Protein AF-0000000080482283 (afdb_homodimer)

Secondary structure (DSSP, 8-state):
---------EEEEEEES---HHHHHHHHHHHHHHHHHHHTTSSSEEEEEEE-SEEETTSTGGGSHHHHHHHHHHHHHHHHHHHTT-B-TTTS-EEEEEETTTTEEEEEEE--SEEEEEE-TT--EEEEESEEETTEEE-HHHHHHHHHHS--------/---------EEEEEEE----HHHHHHHHHHHHHHHHHHHTTSSSEEEEEEE-SEEETTSTGGGSHHHHHHHHHHHHHHHHHHHTT-B-TTTS-EEEEEETTTTEEEEEEE--SEEEEEE-TT--EEEEESEEETTEEE-HHHHHHHHHHS--------

Nearest PDB structures (foldseek):
  7pkt-assembly1_F  TM=6.034E-01  e=1.288E+00  Chlamydomonas reinhardtii
  7odr-assembly1_b  TM=5.419E-01  e=7.220E-01  Homo sapiens
  5xtb-assembly1_F  TM=5.589E-01  e=1.062E+00  Homo sapiens
  7po4-assembly1_k  TM=5.747E-01  e=1.665E+00  Homo sapiens
  7ywa-assembly1_A  TM=3.226E-01  e=6.349E-01  Escherichia coli

InterPro domains:
  IPR046783 Helix-turn-helix protein, archaea [PF20575] (5-149)

Radius of gyration: 22.13 Å; Cα contacts (8 Å, |Δi|>4): 547; chains: 2; bounding box: 51×70×57 Å

Solvent-accessible surface area (backbone atoms only — not comparable to full-atom values): 17218 Å² total; per-residue (Å²): 126,82,72,69,78,70,48,55,24,38,35,40,38,37,34,30,24,68,56,55,72,74,50,42,52,51,52,38,49,52,47,46,50,50,50,51,34,32,75,72,60,61,26,71,45,74,47,62,45,56,39,29,57,57,43,45,70,79,40,60,56,27,71,35,69,49,31,41,51,51,50,48,49,52,50,51,53,50,51,50,23,64,76,65,66,34,45,44,53,92,43,50,36,72,48,76,45,72,40,78,88,75,70,42,74,47,41,33,36,37,45,45,65,59,36,34,39,33,16,24,85,85,68,45,80,74,46,62,23,44,32,32,44,87,90,44,72,44,46,49,67,58,50,56,55,47,53,74,71,49,77,67,80,75,70,72,80,130,127,82,74,68,78,68,49,55,25,38,35,40,39,38,34,30,23,63,71,46,71,75,51,42,52,53,51,38,50,52,47,46,50,51,50,50,34,30,74,71,61,62,24,70,46,73,46,60,46,56,40,30,55,58,43,46,68,79,38,59,55,27,72,36,70,50,30,41,51,50,51,49,51,52,50,53,52,50,52,50,23,65,74,66,67,34,46,45,54,92,43,49,37,72,49,76,43,74,39,78,85,74,70,42,72,46,41,34,34,37,45,44,65,59,37,34,40,33,16,24,84,83,69,44,80,73,46,62,24,44,32,30,45,87,92,44,71,44,45,50,67,59,51,56,56,46,55,72,69,49,75,68,79,74,71,72,80,130

Foldseek 3Di:
DPPCLVQFAEKEKEAEPDDDPVLVVVVVVLVVLQVVCCVVVLYVYYYYHYDHFKDFCPDPVCPDPVNVVVVVVVVLQCVVCVVVQKDCCVAWPKDWDQDPVVSDIIIMIGHHRMKMWTAGPVRRTDDIPQIDHVPDTDHSVNVSVVSVVDPSPPPPDD/DPPCLVQFAEKEKEAEPDDDPVLVVVVVVLVVLQVVCCVVVLYVYYYYHYDHFKDFCPDPVCPDPVNVVVVVVVVLQCVVCVVVQKDCCVAWPKDWDQDPVVSDIIIMIGHHRMKMWTAGPVRRTDDIPQIDHVPDTDHSVNVSVVSVVDPSPPPPDD

pLDDT: mean 84.08, std 16.71, range [21.84, 97.69]

Organism: Haloferax mediterranei (strain ATCC 33500 / DSM 1411 / JCM 8866 / NBRC 14739 / NCIMB 2177 / R-4) (NCBI:txid523841)

Structure (mmCIF, N/CA/C/O backbone):
data_AF-0000000080482283-model_v1
#
loop_
_entity.id
_entity.type
_entity.pdbx_description
1 polymer 'Uncharacterized protein'
#
loop_
_atom_site.group_PDB
_atom_site.id
_atom_site.type_symbol
_atom_site.label_atom_id
_atom_site.label_alt_id
_atom_site.label_comp_id
_atom_site.label_asym_id
_atom_site.label_entity_id
_atom_site.label_seq_id
_atom_site.pdbx_PDB_ins_code
_atom_site.Cartn_x
_atom_site.Cartn_y
_atom_site.Cartn_z
_atom_site.occupancy
_atom_site.B_iso_or_equiv
_atom_site.auth_seq_id
_atom_site.auth_comp_id
_atom_site.auth_asym_id
_atom_site.auth_atom_id
_atom_site.pdbx_PDB_model_num
ATOM 1 N N . MET A 1 1 ? -17.75 -39.062 -2.848 1 21.88 1 MET A N 1
ATOM 2 C CA . MET A 1 1 ? -16.625 -38.312 -3.416 1 21.88 1 MET A CA 1
ATOM 3 C C . MET A 1 1 ? -16.891 -36.812 -3.422 1 21.88 1 MET A C 1
ATOM 5 O O . MET A 1 1 ? -17.75 -36.344 -4.168 1 21.88 1 MET A O 1
ATOM 9 N N . THR A 1 2 ? -17.203 -36.219 -2.271 1 31.27 2 THR A N 1
ATOM 10 C CA . THR A 1 2 ? -17.578 -34.812 -2.088 1 31.27 2 THR A CA 1
ATOM 11 C C . THR A 1 2 ? -16.766 -33.906 -3.016 1 31.27 2 THR A C 1
ATOM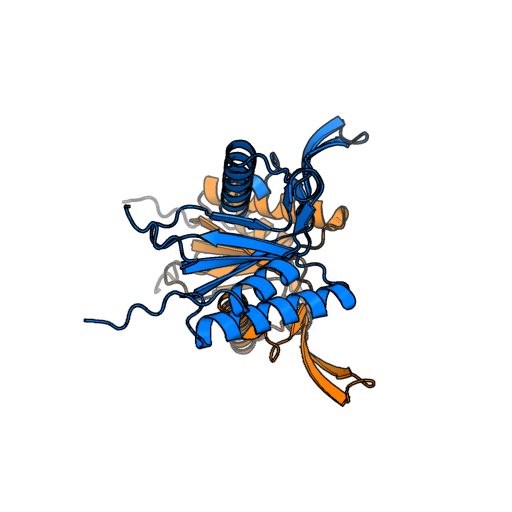 13 O O . THR A 1 2 ? -15.539 -33.875 -2.955 1 31.27 2 THR A O 1
ATOM 16 N N . THR A 1 3 ? -17.094 -33.844 -4.23 1 35.78 3 THR A N 1
ATOM 17 C CA . THR A 1 3 ? -16.422 -33.156 -5.32 1 35.78 3 THR A CA 1
ATOM 18 C C . THR A 1 3 ? -15.922 -31.781 -4.855 1 35.78 3 THR A C 1
ATOM 20 O O . THR A 1 3 ? -16.719 -30.922 -4.449 1 35.78 3 THR A O 1
ATOM 23 N N . ARG A 1 4 ? -15.016 -31.703 -3.891 1 41.12 4 ARG A N 1
ATOM 24 C CA . ARG A 1 4 ? -14.328 -30.484 -3.49 1 41.12 4 ARG A CA 1
ATOM 25 C C . ARG A 1 4 ? -14.188 -29.531 -4.668 1 41.12 4 ARG A C 1
ATOM 27 O O . ARG A 1 4 ? -13.344 -29.734 -5.543 1 41.12 4 ARG A O 1
ATOM 34 N N . THR A 1 5 ? -15.156 -29.234 -5.434 1 47.5 5 THR A N 1
ATOM 35 C CA . THR A 1 5 ? -15.094 -28.297 -6.543 1 47.5 5 THR A CA 1
ATOM 36 C C . THR A 1 5 ? -14.234 -27.078 -6.176 1 47.5 5 THR A C 1
ATOM 38 O O . THR A 1 5 ? -14.727 -26.141 -5.559 1 47.5 5 THR A O 1
ATOM 41 N N . ASP A 1 6 ? -13.172 -27.375 -5.398 1 55.88 6 ASP A N 1
ATOM 42 C CA . ASP A 1 6 ? -12.07 -26.641 -4.781 1 55.88 6 ASP A CA 1
ATOM 43 C C . ASP A 1 6 ? -11.469 -25.625 -5.746 1 55.88 6 ASP A C 1
ATOM 45 O O . ASP A 1 6 ? -10.25 -25.516 -5.867 1 55.88 6 ASP A O 1
ATOM 49 N N . GLU A 1 7 ? -12.297 -25.203 -6.672 1 65.5 7 GLU A N 1
ATOM 50 C CA . GLU A 1 7 ? -11.758 -24.328 -7.711 1 65.5 7 GLU A CA 1
ATOM 51 C C . GLU A 1 7 ? -11.492 -22.938 -7.164 1 65.5 7 GLU A C 1
ATOM 53 O O . GLU A 1 7 ? -12.18 -22.469 -6.254 1 65.5 7 GLU A O 1
ATOM 58 N N . PRO A 1 8 ? -10.43 -22.422 -7.523 1 68.5 8 PRO A N 1
ATOM 59 C CA . PRO A 1 8 ? -10.148 -21.047 -7.113 1 68.5 8 PRO A CA 1
ATOM 60 C C . PRO A 1 8 ? -11.297 -20.094 -7.418 1 68.5 8 PRO A C 1
ATOM 62 O O . PRO A 1 8 ? -11.883 -20.156 -8.5 1 68.5 8 PRO A O 1
ATOM 65 N N . ASN A 1 9 ? -11.789 -19.484 -6.465 1 82.12 9 ASN A N 1
ATOM 66 C CA . ASN A 1 9 ? -12.898 -18.562 -6.602 1 82.12 9 ASN A CA 1
ATOM 67 C C . ASN A 1 9 ? -12.445 -17.109 -6.469 1 82.12 9 ASN A C 1
ATOM 69 O O . ASN A 1 9 ? -12.672 -16.297 -7.367 1 82.12 9 ASN A O 1
ATOM 73 N N . HIS A 1 10 ? -11.703 -16.891 -5.422 1 93.44 10 HIS A N 1
ATOM 74 C CA . HIS A 1 10 ? -11.281 -15.516 -5.164 1 93.44 10 HIS A CA 1
ATOM 75 C C . HIS A 1 10 ? -9.773 -15.438 -4.957 1 93.44 10 HIS A C 1
ATOM 77 O O . HIS A 1 10 ? -9.188 -16.281 -4.277 1 93.44 10 HIS A O 1
ATOM 83 N N . VAL A 1 11 ? -9.219 -14.492 -5.617 1 95.75 11 VAL A N 1
ATOM 84 C CA . VAL A 1 11 ? -7.766 -14.344 -5.559 1 95.75 11 VAL A CA 1
ATOM 85 C C . VAL A 1 11 ? -7.406 -12.961 -5.016 1 95.75 11 VAL A C 1
ATOM 87 O O . VAL A 1 11 ? -8.047 -11.969 -5.355 1 95.75 11 VAL A O 1
ATOM 90 N N . LYS A 1 12 ? -6.477 -12.906 -4.078 1 97.19 12 LYS A N 1
ATOM 91 C CA . LYS A 1 12 ? -5.898 -11.641 -3.629 1 97.19 12 LYS A CA 1
ATOM 92 C C . LYS A 1 12 ? -4.453 -11.5 -4.102 1 97.19 12 LYS A C 1
ATOM 94 O O . LYS A 1 12 ? -3.631 -12.391 -3.875 1 97.19 12 LYS A O 1
ATOM 99 N N . LEU A 1 13 ? -4.219 -10.461 -4.84 1 97.69 13 LEU A N 1
ATOM 100 C CA . LEU A 1 13 ? -2.873 -10.141 -5.301 1 97.69 13 LEU A CA 1
ATOM 101 C C . LEU A 1 13 ? -2.256 -9.031 -4.453 1 97.69 13 LEU A C 1
ATOM 103 O O . LEU A 1 13 ? -2.828 -7.949 -4.332 1 97.69 13 LEU A O 1
ATOM 107 N N . PHE A 1 14 ? -1.129 -9.305 -3.828 1 96.12 14 PHE A N 1
ATOM 108 C CA . PHE A 1 14 ? -0.376 -8.328 -3.049 1 96.12 14 PHE A CA 1
ATOM 109 C C . PHE A 1 14 ? 0.827 -7.82 -3.834 1 96.12 14 PHE A C 1
ATOM 111 O O . PHE A 1 14 ? 1.625 -8.617 -4.34 1 96.12 14 PHE A O 1
ATOM 118 N N . LEU A 1 15 ? 0.898 -6.508 -3.938 1 94.25 15 LEU A N 1
ATOM 119 C CA . LEU A 1 15 ? 1.967 -5.863 -4.691 1 94.25 15 LEU A CA 1
ATOM 120 C C . LEU A 1 15 ? 2.83 -4.996 -3.783 1 94.25 15 LEU A C 1
ATOM 122 O O . LEU A 1 15 ? 2.309 -4.191 -3.008 1 94.25 15 LEU A O 1
ATOM 126 N N . ARG A 1 16 ? 4.125 -5.199 -3.904 1 91.5 16 ARG A N 1
ATOM 127 C CA . ARG A 1 16 ? 5.016 -4.258 -3.232 1 91.5 16 ARG A CA 1
ATOM 128 C C . ARG A 1 16 ? 5.07 -2.928 -3.973 1 91.5 16 ARG A C 1
ATOM 130 O O . ARG A 1 16 ? 5.176 -2.898 -5.203 1 91.5 16 ARG A O 1
ATOM 137 N N . ALA A 1 17 ? 4.977 -1.908 -3.258 1 81.62 17 ALA A N 1
ATOM 138 C CA . ALA A 1 17 ? 4.836 -0.568 -3.822 1 81.62 17 ALA A CA 1
ATOM 139 C C . ALA A 1 17 ? 6.102 -0.149 -4.562 1 81.62 17 ALA A C 1
ATOM 141 O O . ALA A 1 17 ? 6.043 0.639 -5.508 1 81.62 17 ALA A O 1
ATOM 142 N N . ASP A 1 18 ? 7.355 -0.534 -4.141 1 72.25 18 ASP A N 1
ATOM 143 C CA . ASP A 1 18 ? 8.594 -0.021 -4.715 1 72.25 18 ASP A CA 1
ATOM 144 C C . ASP A 1 18 ? 8.883 -0.665 -6.07 1 72.25 18 ASP A C 1
ATOM 146 O O . ASP A 1 18 ? 8.789 -1.886 -6.215 1 72.25 18 ASP A O 1
ATOM 150 N N . ALA A 1 19 ? 8.547 0.039 -7.113 1 61.91 19 ALA A N 1
ATOM 151 C CA . ALA A 1 19 ? 8.75 -0.838 -8.266 1 61.91 19 ALA A CA 1
ATOM 152 C C . ALA A 1 19 ? 9.922 -0.358 -9.117 1 61.91 19 ALA A C 1
ATOM 154 O O . ALA A 1 19 ? 10.047 0.837 -9.391 1 61.91 19 ALA A O 1
ATOM 155 N N . GLU A 1 20 ? 10.984 -1.016 -8.977 1 64.94 20 GLU A N 1
ATOM 156 C CA . GLU A 1 20 ? 11.938 -0.942 -10.078 1 64.94 20 GLU A CA 1
ATOM 157 C C . GLU A 1 20 ? 11.273 -1.314 -11.406 1 64.94 20 GLU A C 1
ATOM 159 O O . GLU A 1 20 ? 10.227 -1.959 -11.422 1 64.94 20 GLU A O 1
ATOM 164 N N . VAL A 1 21 ? 11.656 -0.768 -12.484 1 61.09 21 VAL A N 1
ATOM 165 C CA . VAL A 1 21 ? 11.102 -0.925 -13.82 1 61.09 21 VAL A CA 1
ATOM 166 C C . VAL A 1 21 ? 10.75 -2.393 -14.07 1 61.09 21 VAL A C 1
ATOM 168 O O . VAL A 1 21 ? 9.602 -2.721 -14.383 1 61.09 21 VAL A O 1
ATOM 171 N N . GLY A 1 22 ? 11.641 -3.326 -13.922 1 66 22 GLY A N 1
ATOM 172 C CA . GLY A 1 22 ? 11.391 -4.742 -14.141 1 66 22 GLY A CA 1
ATOM 173 C C . GLY A 1 22 ? 10.312 -5.309 -13.242 1 66 22 GLY A C 1
ATOM 174 O O . GLY A 1 22 ? 9.469 -6.086 -13.688 1 66 22 GLY A O 1
ATOM 175 N N . VAL A 1 23 ? 10.18 -4.789 -12.227 1 74.44 23 VAL A N 1
ATOM 176 C CA . VAL A 1 23 ? 9.211 -5.258 -11.242 1 74.44 23 VAL A CA 1
ATOM 177 C C . VAL A 1 23 ? 7.832 -4.691 -11.562 1 74.44 23 VAL A C 1
ATOM 179 O O . VAL A 1 23 ? 6.824 -5.391 -11.438 1 74.44 23 VAL A O 1
ATOM 182 N N . GLU A 1 24 ? 7.852 -3.551 -12.086 1 80.88 24 GLU A N 1
ATOM 183 C CA . GLU A 1 24 ? 6.594 -2.914 -12.461 1 80.88 24 GLU A CA 1
ATOM 184 C C . GLU A 1 24 ? 5.898 -3.686 -13.578 1 80.88 24 GLU A C 1
ATOM 186 O O . GLU A 1 24 ? 4.68 -3.877 -13.539 1 80.88 24 GLU A O 1
ATOM 191 N N . ARG A 1 25 ? 6.688 -4.055 -14.484 1 82.38 25 ARG A N 1
ATOM 192 C CA . ARG A 1 25 ? 6.129 -4.812 -15.602 1 82.38 25 ARG A CA 1
ATOM 193 C C . ARG A 1 25 ? 5.555 -6.145 -15.125 1 82.38 25 ARG A C 1
ATOM 195 O O . ARG A 1 25 ? 4.504 -6.578 -15.602 1 82.38 25 ARG A O 1
ATOM 202 N N . MET A 1 26 ? 6.297 -6.754 -14.258 1 85.12 26 MET A N 1
ATOM 203 C CA . MET A 1 26 ? 5.836 -8.023 -13.711 1 85.12 26 MET A CA 1
ATOM 204 C C . MET A 1 26 ? 4.508 -7.855 -12.984 1 85.12 26 MET A C 1
ATOM 206 O O . MET A 1 26 ? 3.605 -8.68 -13.133 1 85.12 26 MET A O 1
ATOM 210 N N . LYS A 1 27 ? 4.387 -6.824 -12.281 1 90.06 27 LYS A N 1
ATOM 211 C CA . LYS A 1 27 ? 3.148 -6.527 -11.562 1 90.06 27 LYS A CA 1
ATOM 212 C C . LYS A 1 27 ? 1.99 -6.309 -12.531 1 90.06 27 LYS A C 1
ATOM 214 O O . LYS A 1 27 ? 0.905 -6.863 -12.352 1 90.06 27 LYS A O 1
ATOM 219 N N . GLU A 1 28 ? 2.256 -5.543 -13.547 1 89.06 28 GLU A N 1
ATOM 220 C CA . GLU A 1 28 ? 1.226 -5.258 -14.539 1 89.06 28 GLU A CA 1
ATOM 221 C C . GLU A 1 28 ? 0.8 -6.523 -15.273 1 89.06 28 GLU A C 1
ATOM 223 O O . GLU A 1 28 ? -0.388 -6.73 -15.531 1 89.06 28 GLU A O 1
ATOM 228 N N . ALA A 1 29 ? 1.771 -7.289 -15.531 1 89.81 29 ALA A N 1
ATOM 229 C CA . ALA A 1 29 ? 1.487 -8.547 -16.219 1 89.81 29 ALA A CA 1
ATOM 230 C C . ALA A 1 29 ? 0.617 -9.453 -15.352 1 89.81 29 ALA A C 1
ATOM 232 O O . ALA A 1 29 ? -0.284 -10.125 -15.859 1 89.81 29 ALA A O 1
ATOM 233 N N . ALA A 1 30 ? 0.872 -9.5 -14.117 1 93.44 30 ALA A N 1
ATOM 234 C CA . ALA A 1 30 ? 0.07 -10.312 -13.203 1 93.44 30 ALA A CA 1
ATOM 235 C C . ALA A 1 30 ? -1.378 -9.828 -13.172 1 93.44 30 ALA A C 1
ATOM 237 O O . ALA A 1 30 ? -2.307 -10.641 -13.203 1 93.44 30 ALA A O 1
ATOM 238 N N . VAL A 1 31 ? -1.541 -8.547 -13.172 1 94.94 31 VAL A N 1
ATOM 239 C CA . VAL A 1 31 ? -2.881 -7.973 -13.133 1 94.94 31 VAL A CA 1
ATOM 240 C C . VAL A 1 31 ? -3.609 -8.266 -14.445 1 94.94 31 VAL A C 1
ATOM 242 O O . VAL A 1 31 ? -4.789 -8.617 -14.438 1 94.94 31 VAL A O 1
ATOM 245 N N . GLU A 1 32 ? -2.893 -8.109 -15.516 1 93.88 32 GLU A N 1
ATOM 246 C CA . GLU A 1 32 ? -3.488 -8.414 -16.812 1 93.88 32 GLU A CA 1
ATOM 247 C C . GLU A 1 32 ? -3.943 -9.875 -16.875 1 93.88 32 GLU A C 1
ATOM 249 O O . GLU A 1 32 ? -5.047 -10.164 -17.344 1 93.88 32 GLU A O 1
ATOM 254 N N . LYS A 1 33 ? -3.137 -10.703 -16.422 1 93.69 33 LYS A N 1
ATOM 255 C CA . LYS A 1 33 ? -3.459 -12.133 -16.438 1 93.69 33 LYS A CA 1
ATOM 256 C C . LYS A 1 33 ? -4.664 -12.43 -15.555 1 93.69 33 LYS A C 1
ATOM 258 O O . LYS A 1 33 ? -5.535 -13.219 -15.922 1 93.69 33 LYS A O 1
ATOM 263 N N . LEU A 1 34 ? -4.715 -11.828 -14.398 1 95.75 34 LEU A N 1
ATOM 264 C CA . LEU A 1 34 ? -5.844 -12.031 -13.492 1 95.75 34 LEU A CA 1
ATOM 265 C C . LEU A 1 34 ? -7.137 -11.523 -14.117 1 95.75 34 LEU A C 1
ATOM 267 O O . LEU A 1 34 ? -8.188 -12.148 -13.977 1 95.75 34 LEU A O 1
ATOM 271 N N . THR A 1 35 ? -7.027 -10.414 -14.781 1 93.94 35 THR A N 1
ATOM 272 C CA . THR A 1 35 ? -8.195 -9.867 -15.469 1 93.94 35 THR A CA 1
ATOM 273 C C . THR A 1 35 ? -8.695 -10.828 -16.531 1 93.94 35 THR A C 1
ATOM 275 O O . THR A 1 35 ? -9.898 -11.086 -16.641 1 93.94 35 THR A O 1
ATOM 278 N N . GLU A 1 36 ? -7.738 -11.32 -17.266 1 93.25 36 GLU A N 1
ATOM 279 C CA . GLU A 1 36 ? -8.086 -12.297 -18.297 1 93.25 36 GLU A CA 1
ATOM 280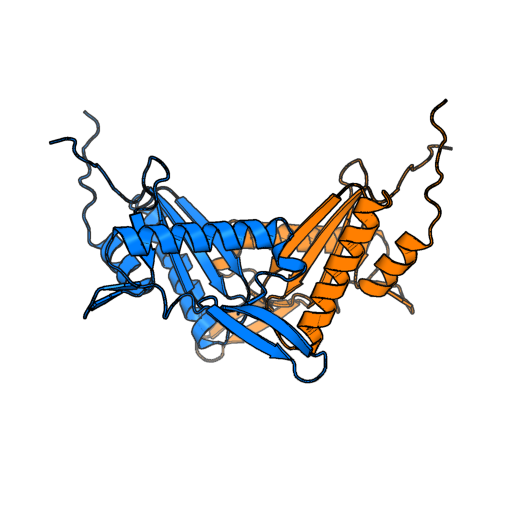 C C . GLU A 1 36 ? -8.734 -13.539 -17.688 1 93.25 36 GLU A C 1
ATOM 282 O O . GLU A 1 36 ? -9.727 -14.047 -18.219 1 93.25 36 GLU A O 1
ATOM 287 N N . LEU A 1 37 ? -8.188 -14.055 -16.641 1 93.31 37 LEU A N 1
ATOM 288 C CA . LEU A 1 37 ? -8.695 -15.25 -15.977 1 93.31 37 LEU A CA 1
ATOM 289 C C . LEU A 1 37 ? -10.102 -15.016 -15.43 1 93.31 37 LEU A C 1
ATOM 291 O O . LEU A 1 37 ? -10.969 -15.891 -15.523 1 93.31 37 LEU A O 1
ATOM 295 N N . ALA A 1 38 ? -10.312 -13.859 -14.883 1 92.62 38 ALA A N 1
ATOM 296 C CA . ALA A 1 38 ? -11.633 -13.516 -14.359 1 92.62 38 ALA A CA 1
ATOM 297 C C . ALA A 1 38 ? -12.656 -13.406 -15.484 1 92.62 38 ALA A C 1
ATOM 299 O O . ALA A 1 38 ? -13.766 -13.93 -15.383 1 92.62 38 ALA A O 1
ATOM 300 N N . ASP A 1 39 ? -12.242 -12.766 -16.562 1 92.69 39 ASP A N 1
ATOM 301 C CA . ASP A 1 39 ? -13.125 -12.586 -17.719 1 92.69 39 ASP A CA 1
ATOM 302 C C . ASP A 1 39 ? -13.5 -13.93 -18.328 1 92.69 39 ASP A C 1
ATOM 304 O O . ASP A 1 39 ? -14.617 -14.094 -18.828 1 92.69 39 ASP A O 1
ATOM 308 N N . ALA A 1 40 ? -12.547 -14.844 -18.281 1 90.81 40 ALA A N 1
ATOM 309 C CA . ALA A 1 40 ? -12.742 -16.156 -18.891 1 90.81 40 ALA A CA 1
ATOM 310 C C . ALA A 1 40 ? -13.461 -17.109 -17.922 1 90.81 40 ALA A C 1
ATOM 312 O O . ALA A 1 40 ? -13.805 -18.219 -18.297 1 90.81 40 ALA A O 1
ATOM 313 N N . GLY A 1 41 ? -13.633 -16.641 -16.656 1 89.69 41 GLY A N 1
ATOM 314 C CA . GLY A 1 41 ? -14.414 -17.422 -15.695 1 89.69 41 GLY A CA 1
ATOM 315 C C . GLY A 1 41 ? -13.586 -18.453 -14.953 1 89.69 41 GLY A C 1
ATOM 316 O O . GLY A 1 41 ? -14.133 -19.344 -14.305 1 89.69 41 GLY A O 1
ATOM 317 N N . TYR A 1 42 ? -12.266 -18.359 -15.109 1 89.56 42 TYR A N 1
ATOM 318 C CA . TYR A 1 42 ? -11.406 -19.281 -14.391 1 89.56 42 TYR A CA 1
ATOM 319 C C . TYR A 1 42 ? -11.344 -18.953 -12.906 1 89.56 42 TYR A C 1
ATOM 321 O O . TYR A 1 42 ? -11.078 -19.828 -12.078 1 89.56 42 TYR A O 1
ATOM 329 N N . ILE A 1 43 ? -11.508 -17.688 -12.602 1 92 43 ILE A N 1
ATOM 330 C CA . ILE A 1 43 ? -11.695 -17.219 -11.234 1 92 43 ILE A CA 1
ATOM 331 C C . ILE A 1 43 ? -12.906 -16.297 -11.164 1 92 43 ILE A C 1
ATOM 333 O O . ILE A 1 43 ? -13.32 -15.727 -12.18 1 92 43 ILE A O 1
ATOM 337 N N . ASP A 1 44 ? -13.508 -16.188 -10.016 1 92.25 44 ASP A N 1
ATOM 338 C CA . ASP A 1 44 ? -14.68 -15.336 -9.875 1 92.25 44 ASP A CA 1
ATOM 339 C C . ASP A 1 44 ? -14.289 -13.859 -9.867 1 92.25 44 ASP A C 1
ATOM 341 O O . ASP A 1 44 ? -14.938 -13.039 -10.516 1 92.25 44 ASP A O 1
ATOM 345 N N . ASP A 1 45 ? -13.336 -13.508 -9.039 1 93.94 45 ASP A N 1
ATOM 346 C CA . ASP A 1 45 ? -12.867 -12.133 -8.914 1 93.94 45 ASP A CA 1
ATOM 347 C C . ASP A 1 45 ? -11.5 -12.078 -8.234 1 93.94 45 ASP A C 1
ATOM 349 O O . ASP A 1 45 ? -10.938 -13.117 -7.883 1 93.94 45 ASP A O 1
ATOM 353 N N . TYR A 1 46 ? -10.992 -10.891 -8.195 1 95.81 46 TYR A N 1
ATOM 354 C CA . TYR A 1 46 ? -9.727 -10.711 -7.496 1 95.81 46 TYR A CA 1
ATOM 355 C C . TYR A 1 46 ? -9.625 -9.312 -6.902 1 95.81 46 TYR A C 1
ATOM 357 O O . TYR A 1 46 ? -10.336 -8.398 -7.324 1 95.81 46 TYR A O 1
ATOM 365 N N . ASP A 1 47 ? -8.805 -9.242 -5.875 1 95.38 47 ASP A N 1
ATOM 366 C CA . ASP A 1 47 ? -8.477 -7.961 -5.254 1 95.38 47 ASP A CA 1
ATOM 367 C C . ASP A 1 47 ? -6.973 -7.711 -5.262 1 95.38 47 ASP A C 1
ATOM 369 O O . ASP A 1 47 ? -6.184 -8.656 -5.199 1 95.38 47 ASP A O 1
ATOM 373 N N . VAL A 1 48 ? -6.672 -6.426 -5.344 1 95.81 48 VAL A N 1
ATOM 374 C CA . VAL A 1 48 ? -5.27 -6.031 -5.281 1 95.81 48 VAL A CA 1
ATOM 375 C C . VAL A 1 48 ? -5.012 -5.25 -3.996 1 95.81 48 VAL A C 1
ATOM 377 O O . VAL A 1 48 ? -5.797 -4.379 -3.619 1 95.81 48 VAL A O 1
ATOM 380 N N . ARG A 1 49 ? -3.977 -5.582 -3.318 1 94.44 49 ARG A N 1
ATOM 381 C CA . ARG A 1 49 ? -3.482 -4.875 -2.143 1 94.44 49 ARG A CA 1
ATOM 382 C C . ARG A 1 49 ? -2.02 -4.477 -2.316 1 94.44 49 ARG A C 1
ATOM 384 O O . ARG A 1 49 ? -1.239 -5.215 -2.922 1 94.44 49 ARG A O 1
ATOM 391 N N . VAL A 1 50 ? -1.7 -3.367 -1.763 1 93.44 50 VAL A N 1
ATOM 392 C CA . VAL A 1 50 ? -0.33 -2.877 -1.872 1 93.44 50 VAL A CA 1
ATOM 393 C C . VAL A 1 50 ? 0.308 -2.814 -0.486 1 93.44 50 VAL A C 1
ATOM 395 O O . VAL A 1 50 ? -0.345 -2.432 0.488 1 93.44 50 VAL A O 1
ATOM 398 N N . TRP A 1 51 ? 1.57 -3.213 -0.458 1 92.31 51 TRP A N 1
ATOM 399 C CA . TRP A 1 51 ? 2.299 -3.164 0.805 1 92.31 51 TRP A CA 1
ATOM 400 C C . TRP A 1 51 ? 3.736 -2.705 0.586 1 92.31 51 TRP A C 1
ATOM 402 O O . TRP A 1 51 ? 4.152 -2.465 -0.549 1 92.31 51 TRP A O 1
ATOM 412 N N . GLY A 1 52 ? 4.469 -2.408 1.661 1 90.19 52 GLY A N 1
ATOM 413 C CA . GLY A 1 52 ? 5.863 -2.004 1.597 1 90.19 52 GLY A CA 1
ATOM 414 C C . GLY A 1 52 ? 6.824 -3.178 1.582 1 90.19 52 GLY A C 1
ATOM 415 O O . GLY A 1 52 ? 6.406 -4.328 1.441 1 90.19 52 GLY A O 1
ATOM 416 N N . ARG A 1 53 ? 8.094 -2.846 1.659 1 88.69 53 ARG A N 1
ATOM 417 C CA . ARG A 1 53 ? 9.141 -3.859 1.638 1 88.69 53 ARG A CA 1
ATOM 418 C C . ARG A 1 53 ? 9.156 -4.664 2.934 1 88.69 53 ARG A C 1
ATOM 420 O O . ARG A 1 53 ? 9.43 -5.863 2.922 1 88.69 53 ARG A O 1
ATOM 427 N N . GLU A 1 54 ? 8.875 -3.932 3.93 1 90.5 54 GLU A N 1
ATOM 428 C CA . GLU A 1 54 ? 8.891 -4.539 5.258 1 90.5 54 GLU A CA 1
ATOM 429 C C . GLU A 1 54 ? 7.836 -3.916 6.164 1 90.5 54 GLU A C 1
ATOM 431 O O . GLU A 1 54 ? 7.352 -2.814 5.895 1 90.5 54 GLU A O 1
ATOM 436 N N . LEU A 1 55 ? 7.449 -4.648 7.141 1 91.5 55 LEU A N 1
ATOM 437 C CA . LEU A 1 55 ? 6.578 -4.16 8.203 1 91.5 55 LEU A CA 1
ATOM 438 C C . LEU A 1 55 ? 7.18 -4.449 9.578 1 91.5 55 LEU A C 1
ATOM 440 O O . LEU A 1 55 ? 7.539 -5.594 9.875 1 91.5 55 LEU A O 1
ATOM 444 N N . ARG A 1 56 ? 7.398 -3.387 10.297 1 90.31 56 ARG A N 1
ATOM 445 C CA . ARG A 1 56 ? 7.727 -3.588 11.703 1 90.31 56 ARG A CA 1
ATOM 446 C C . ARG A 1 56 ? 6.535 -4.148 12.469 1 90.31 56 ARG A C 1
ATOM 448 O O . ARG A 1 56 ? 5.547 -3.449 12.688 1 90.31 56 ARG A O 1
ATOM 455 N N . SER A 1 57 ? 6.676 -5.41 12.969 1 92.31 57 SER A N 1
ATOM 456 C CA . SER A 1 57 ? 5.527 -6.137 13.516 1 92.31 57 SER A CA 1
ATOM 457 C C . SER A 1 57 ? 5.152 -5.621 14.898 1 92.31 57 SER A C 1
ATOM 459 O O . SER A 1 57 ? 4.047 -5.875 15.383 1 92.31 57 SER A O 1
ATOM 461 N N . ASN A 1 58 ? 5.988 -4.902 15.516 1 89.44 58 ASN A N 1
ATOM 462 C CA . ASN A 1 58 ? 5.711 -4.336 16.828 1 89.44 58 ASN A CA 1
ATOM 463 C C . ASN A 1 58 ? 5.859 -2.818 16.828 1 89.44 58 ASN A C 1
ATOM 465 O O . ASN A 1 58 ? 6.227 -2.225 17.844 1 89.44 58 ASN A O 1
ATOM 469 N N . GLY A 1 59 ? 5.676 -2.217 15.703 1 88.75 59 GLY A N 1
ATOM 470 C CA . GLY A 1 59 ? 5.75 -0.771 15.578 1 88.75 59 GLY A CA 1
ATOM 471 C C . GLY A 1 59 ? 4.391 -0.109 15.477 1 88.75 59 GLY A C 1
ATOM 472 O O . GLY A 1 59 ? 3.361 -0.788 15.492 1 88.75 59 GLY A O 1
ATOM 473 N N . PRO A 1 60 ? 4.387 1.166 15.469 1 90.94 60 PRO A N 1
ATOM 474 C CA . PRO A 1 60 ? 3.127 1.912 15.461 1 90.94 60 PRO A CA 1
ATOM 475 C C . PRO A 1 60 ? 2.242 1.56 14.266 1 90.94 60 PRO A C 1
ATOM 477 O O . PRO A 1 60 ? 1.018 1.48 14.406 1 90.94 60 PRO A O 1
ATOM 480 N N . ILE A 1 61 ? 2.773 1.329 13.133 1 91.5 61 ILE A N 1
ATOM 481 C CA . ILE A 1 61 ? 1.999 1.044 11.93 1 91.5 61 ILE A CA 1
ATOM 482 C C . ILE A 1 61 ? 1.314 -0.314 12.07 1 91.5 61 ILE A C 1
ATOM 484 O O . ILE A 1 61 ? 0.191 -0.501 11.594 1 91.5 61 ILE A O 1
ATOM 488 N N . ALA A 1 62 ? 1.969 -1.239 12.727 1 92.88 62 ALA A N 1
ATOM 489 C CA . ALA A 1 62 ? 1.407 -2.57 12.945 1 92.88 62 ALA A CA 1
ATOM 490 C C . ALA A 1 62 ? 0.119 -2.494 13.758 1 92.88 62 ALA A C 1
ATOM 492 O O . ALA A 1 62 ? -0.744 -3.369 13.648 1 92.88 62 ALA A O 1
ATOM 493 N N . ASN A 1 63 ? -0.018 -1.397 14.453 1 91.88 63 ASN A N 1
ATOM 494 C CA . ASN A 1 63 ? -1.169 -1.256 15.336 1 91.88 63 ASN A CA 1
ATOM 495 C C . ASN A 1 63 ? -2.342 -0.584 14.633 1 91.88 63 ASN A C 1
ATOM 497 O O . ASN A 1 63 ? -3.428 -0.46 15.203 1 91.88 63 ASN A O 1
ATOM 501 N N . THR A 1 64 ? -2.127 -0.15 13.484 1 93.38 64 THR A N 1
ATOM 502 C CA . THR A 1 64 ? -3.207 0.415 12.68 1 93.38 64 THR A CA 1
ATOM 503 C C . THR A 1 64 ? -4.047 -0.691 12.047 1 93.38 64 THR A C 1
ATOM 505 O O . THR A 1 64 ? -3.668 -1.864 12.086 1 93.38 64 THR A O 1
ATOM 508 N N . GLU A 1 65 ? -5.133 -0.3 11.531 1 92.69 65 GLU A N 1
ATOM 509 C CA . GLU A 1 65 ? -5.953 -1.28 10.828 1 92.69 65 GLU A CA 1
ATOM 510 C C . GLU A 1 65 ? -5.184 -1.911 9.664 1 92.69 65 GLU A C 1
ATOM 512 O O . GLU A 1 65 ? -5.242 -3.127 9.469 1 92.69 65 GLU A O 1
ATOM 517 N N . TYR A 1 66 ? -4.535 -1.137 8.969 1 92.56 66 TYR A N 1
ATOM 518 C CA . TYR A 1 66 ? -3.719 -1.628 7.867 1 92.56 66 TYR A CA 1
ATOM 519 C C . TYR A 1 66 ? -2.709 -2.66 8.359 1 92.56 66 TYR A C 1
ATOM 521 O O . TYR A 1 66 ? -2.627 -3.762 7.809 1 92.56 66 TYR A O 1
ATOM 529 N N . GLY A 1 67 ? -1.968 -2.254 9.305 1 94.19 67 GLY A N 1
ATOM 530 C CA . GLY A 1 67 ? -0.918 -3.129 9.805 1 94.19 67 GLY A CA 1
ATOM 531 C C . GLY A 1 67 ? -1.449 -4.418 10.398 1 94.19 67 GLY A C 1
ATOM 532 O O . GLY A 1 67 ? -0.895 -5.492 10.156 1 94.19 67 GLY A O 1
ATOM 533 N N . SER A 1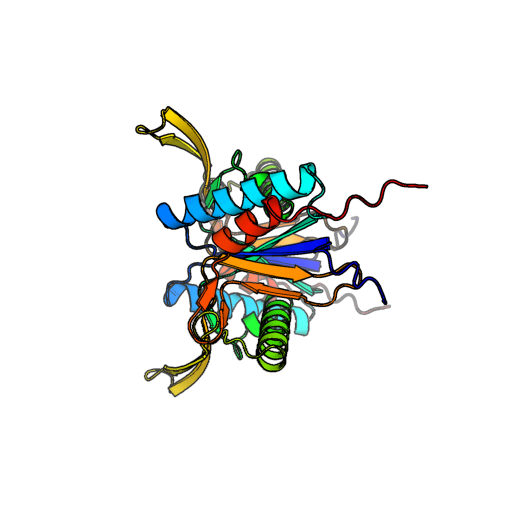 68 ? -2.461 -4.281 11.148 1 95.06 68 SER A N 1
ATOM 534 C CA . SER A 1 68 ? -3.045 -5.453 11.797 1 95.06 68 SER A CA 1
ATOM 535 C C . SER A 1 68 ? -3.594 -6.434 10.766 1 95.06 68 SER A C 1
ATOM 537 O O . SER A 1 68 ? -3.42 -7.648 10.898 1 95.06 68 SER A O 1
ATOM 539 N N . GLU A 1 69 ? -4.25 -5.883 9.758 1 96.31 69 GLU A N 1
ATOM 540 C CA . GLU A 1 69 ? -4.77 -6.742 8.703 1 96.31 69 GLU A CA 1
ATOM 541 C C . GLU A 1 69 ? -3.639 -7.461 7.969 1 96.31 69 GLU A C 1
ATOM 543 O O . GLU A 1 69 ? -3.756 -8.641 7.641 1 96.31 69 GLU A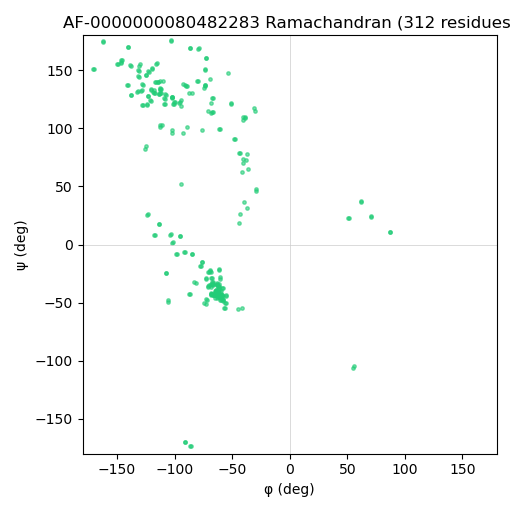 O 1
ATOM 548 N N . LEU A 1 70 ? -2.617 -6.738 7.715 1 96 70 LEU A N 1
ATOM 549 C CA . LEU A 1 70 ? -1.471 -7.32 7.027 1 96 70 LEU A CA 1
ATOM 550 C C . LEU A 1 70 ? -0.872 -8.469 7.836 1 96 70 LEU A C 1
ATOM 552 O O . LEU A 1 70 ? -0.585 -9.531 7.293 1 96 70 LEU A O 1
ATOM 556 N N . LEU A 1 71 ? -0.743 -8.289 9.078 1 95.69 71 LEU A N 1
ATOM 557 C CA . LEU A 1 71 ? -0.187 -9.32 9.945 1 95.69 71 LEU A CA 1
ATOM 558 C C . LEU A 1 71 ? -1.118 -10.523 10.016 1 95.69 71 LEU A C 1
ATOM 560 O O . LEU A 1 71 ? -0.659 -11.664 10.125 1 95.69 71 LEU A O 1
ATOM 564 N N . GLU A 1 72 ? -2.361 -10.234 9.969 1 96.75 72 GLU A N 1
ATOM 565 C CA . GLU A 1 72 ? -3.334 -11.32 9.961 1 96.75 72 GLU A CA 1
ATOM 566 C C . GLU A 1 72 ? -3.205 -12.164 8.688 1 96.75 72 GLU A C 1
ATOM 568 O O . GLU A 1 72 ? -3.287 -13.391 8.742 1 96.75 72 GLU A O 1
ATOM 573 N N . TYR A 1 73 ? -3.051 -11.492 7.574 1 96.69 73 TYR A N 1
ATOM 574 C CA . TYR A 1 73 ? -2.811 -12.227 6.332 1 96.69 73 TYR A CA 1
ATOM 575 C C . TYR A 1 73 ? -1.565 -13.094 6.445 1 96.69 73 TYR A C 1
ATOM 577 O O . TYR A 1 73 ? -1.593 -14.281 6.09 1 96.69 73 TYR A O 1
ATOM 585 N N . ILE A 1 74 ? -0.532 -12.523 6.914 1 96.56 74 ILE A N 1
ATOM 586 C CA . ILE A 1 74 ? 0.736 -13.242 7.008 1 96.56 74 ILE A CA 1
ATOM 587 C C . ILE A 1 74 ? 0.577 -14.453 7.922 1 96.56 74 ILE A C 1
ATOM 589 O O . ILE A 1 74 ? 1.073 -15.539 7.609 1 96.56 74 ILE A O 1
ATOM 593 N N . HIS A 1 75 ? -0.08 -14.242 9.016 1 96.12 75 HIS A N 1
ATOM 594 C CA . HIS A 1 75 ? -0.352 -15.344 9.93 1 96.12 75 HIS A CA 1
ATOM 595 C C . HIS A 1 75 ? -1.147 -16.453 9.242 1 96.12 75 HIS A C 1
ATOM 597 O O . HIS A 1 75 ? -0.813 -17.625 9.367 1 96.12 75 HIS A O 1
ATOM 603 N N . GLU A 1 76 ? -2.141 -16.078 8.562 1 97.19 76 GLU A N 1
ATOM 604 C CA . GLU A 1 76 ? -2.961 -17.031 7.824 1 97.19 76 GLU A CA 1
ATOM 605 C C . GLU A 1 76 ? -2.127 -17.797 6.805 1 97.19 76 GLU A C 1
ATOM 607 O O . GLU A 1 76 ? -2.266 -19.016 6.68 1 97.19 76 GLU A O 1
ATOM 612 N N . PHE A 1 77 ? -1.279 -17.109 6.105 1 97.5 77 PHE A N 1
ATOM 613 C CA . PHE A 1 77 ? -0.433 -17.734 5.094 1 97.5 77 PHE A CA 1
ATOM 614 C C . PHE A 1 77 ? 0.525 -18.734 5.73 1 97.5 77 PHE A C 1
ATOM 616 O O . PHE A 1 77 ? 0.72 -19.844 5.207 1 97.5 77 PHE A O 1
ATOM 623 N N . ARG A 1 78 ? 1.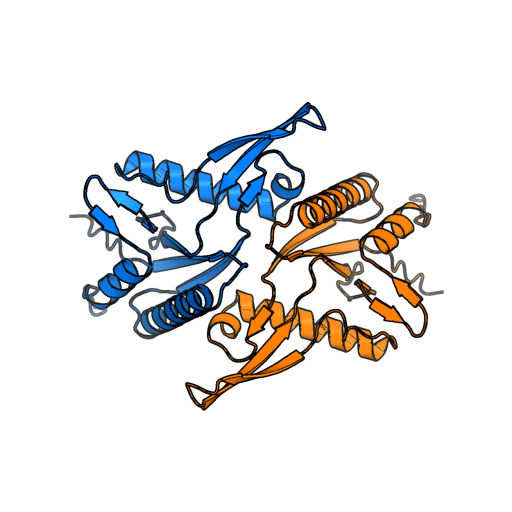04 -18.328 6.832 1 95.56 78 ARG A N 1
ATOM 624 C CA . ARG A 1 78 ? 2 -19.188 7.52 1 95.56 78 ARG A CA 1
ATOM 625 C C . ARG A 1 78 ? 1.322 -20.453 8.055 1 95.56 78 ARG A C 1
ATOM 627 O O . ARG A 1 78 ? 1.898 -21.547 8.016 1 95.56 78 ARG A O 1
ATOM 634 N N . GLU A 1 79 ? 0.194 -20.281 8.594 1 95.44 79 GLU A N 1
ATOM 635 C CA . GLU A 1 79 ? -0.562 -21.422 9.078 1 95.44 79 GLU A CA 1
ATOM 636 C C . GLU A 1 79 ? -0.873 -22.391 7.938 1 95.44 79 GLU A C 1
ATOM 638 O O . GLU A 1 79 ? -0.717 -23.609 8.086 1 95.44 79 GLU A O 1
ATOM 643 N N . TRP A 1 80 ? -1.329 -21.875 6.895 1 96.25 80 TRP A N 1
ATOM 644 C CA . TRP A 1 80 ? -1.596 -22.688 5.715 1 96.25 80 TRP A CA 1
ATOM 645 C C . TRP A 1 80 ? -0.344 -23.438 5.285 1 96.25 80 TRP A C 1
ATOM 647 O O . TRP A 1 80 ? -0.408 -24.625 4.957 1 96.25 80 TRP A O 1
ATOM 657 N N . ALA A 1 81 ? 0.761 -22.703 5.16 1 94.88 81 ALA A N 1
ATOM 658 C CA . ALA A 1 81 ? 2.02 -23.297 4.734 1 94.88 81 ALA A CA 1
ATOM 659 C C . ALA A 1 81 ? 2.402 -24.469 5.637 1 94.88 81 ALA A C 1
ATOM 661 O O . ALA A 1 81 ? 2.83 -25.531 5.156 1 94.88 81 ALA A O 1
ATOM 662 N N . ALA A 1 82 ? 2.256 -24.281 6.918 1 92.88 82 ALA A N 1
ATOM 663 C CA . ALA A 1 82 ? 2.582 -25.312 7.891 1 92.88 82 ALA A CA 1
ATOM 664 C C . ALA A 1 82 ? 1.712 -26.547 7.688 1 92.88 82 ALA A C 1
ATOM 666 O O . ALA A 1 82 ? 2.197 -27.672 7.777 1 92.88 82 ALA A O 1
ATOM 667 N N . GLU A 1 83 ? 0.474 -26.344 7.344 1 93.44 83 GLU A N 1
ATOM 668 C CA . GLU A 1 83 ? -0.492 -27.422 7.188 1 93.44 83 GLU A CA 1
ATOM 669 C C . GLU A 1 83 ? -0.29 -28.156 5.863 1 93.44 83 GLU A C 1
ATOM 671 O O . GLU A 1 83 ? -0.752 -29.297 5.699 1 93.44 83 GLU A O 1
ATOM 676 N N . ASN A 1 84 ? 0.39 -27.547 4.941 1 92.06 84 ASN A N 1
ATOM 677 C CA . ASN A 1 84 ? 0.484 -28.109 3.598 1 92.06 84 ASN A CA 1
ATOM 678 C C . ASN A 1 84 ? 1.927 -28.453 3.232 1 92.06 84 ASN A C 1
ATOM 680 O O . ASN A 1 84 ? 2.229 -28.719 2.068 1 92.06 84 ASN A O 1
ATOM 684 N N . ASP A 1 85 ? 2.779 -28.359 4.207 1 89.38 85 ASP A N 1
ATOM 685 C CA . ASP A 1 85 ? 4.18 -28.75 4.086 1 89.38 85 ASP A CA 1
ATOM 686 C C . ASP A 1 85 ? 4.895 -27.906 3.029 1 89.38 85 ASP A C 1
ATOM 688 O O . ASP A 1 85 ? 5.602 -28.453 2.176 1 89.38 85 ASP A O 1
ATOM 692 N N . VAL A 1 86 ? 4.527 -26.641 2.967 1 90.75 86 VAL A N 1
ATOM 693 C CA . VAL A 1 86 ? 5.23 -25.688 2.127 1 90.75 86 VAL A CA 1
ATOM 694 C C . VAL A 1 86 ? 5.887 -24.625 3.002 1 90.75 86 VAL A C 1
ATOM 696 O O . VAL A 1 86 ? 5.488 -24.422 4.152 1 90.75 86 VAL A O 1
ATOM 699 N N . SER A 1 87 ? 6.922 -24.031 2.441 1 90 87 SER A N 1
ATOM 700 C CA . SER A 1 87 ? 7.633 -23 3.186 1 90 87 SER A CA 1
ATOM 701 C C . SER A 1 87 ? 7.441 -21.625 2.543 1 90 87 SER A C 1
ATOM 703 O O . SER A 1 87 ? 7.492 -21.5 1.317 1 90 87 SER A O 1
ATOM 705 N N . LEU A 1 88 ? 7.168 -20.719 3.424 1 91.44 88 LEU A N 1
ATOM 706 C CA . LEU A 1 88 ? 7.066 -19.312 3.008 1 91.44 88 LEU A CA 1
ATOM 707 C C . LEU A 1 88 ? 8.188 -18.484 3.617 1 91.44 88 LEU A C 1
ATOM 709 O O . LEU A 1 88 ? 8.133 -17.25 3.607 1 91.44 88 LEU A O 1
ATOM 713 N N . GLN A 1 89 ? 9.203 -19.078 4.074 1 83.44 89 GLN A N 1
ATOM 714 C CA . GLN A 1 89 ? 10.266 -18.375 4.773 1 83.44 89 GLN A CA 1
ATOM 715 C C . GLN A 1 89 ? 10.977 -17.391 3.844 1 83.44 89 GLN A C 1
ATOM 717 O O . GLN A 1 89 ? 11.258 -16.25 4.23 1 83.44 89 GLN A O 1
ATOM 722 N N . ALA A 1 90 ? 11.195 -17.844 2.627 1 83.56 90 ALA A N 1
ATOM 723 C CA . ALA A 1 90 ? 11.859 -16.969 1.662 1 83.56 90 ALA A CA 1
ATOM 724 C C . ALA A 1 90 ? 10.953 -15.82 1.231 1 83.56 90 ALA A C 1
ATOM 726 O O . ALA A 1 90 ? 11.43 -14.766 0.803 1 83.56 90 ALA A O 1
ATOM 727 N N . THR A 1 91 ? 9.68 -16.047 1.376 1 87.38 91 THR A N 1
ATOM 728 C CA . THR A 1 91 ? 8.672 -15.07 0.968 1 87.38 91 THR A CA 1
ATOM 729 C C . THR A 1 91 ? 8.398 -14.078 2.092 1 87.38 91 THR A C 1
ATOM 731 O O . THR A 1 91 ? 8.305 -12.867 1.854 1 87.38 91 THR A O 1
ATOM 734 N N . PHE A 1 92 ? 8.297 -14.609 3.299 1 93.56 92 PHE A N 1
ATOM 735 C CA . PHE A 1 92 ? 8.055 -13.789 4.484 1 93.56 92 PHE A CA 1
ATOM 736 C C . PHE A 1 92 ? 9.125 -14.039 5.539 1 93.56 92 PHE A C 1
ATOM 738 O O . PHE A 1 92 ? 8.906 -14.781 6.496 1 93.56 92 PHE A O 1
ATOM 745 N N . ASP A 1 93 ? 10.211 -13.344 5.395 1 91.19 93 ASP A N 1
ATOM 746 C CA . ASP A 1 93 ? 11.312 -13.5 6.34 1 91.19 93 ASP A CA 1
ATOM 747 C C . ASP A 1 93 ? 11.133 -12.57 7.539 1 91.19 93 ASP A C 1
ATOM 749 O O . ASP A 1 93 ? 10.766 -11.406 7.379 1 91.19 93 ASP A O 1
ATOM 753 N N . GLU A 1 94 ? 11.258 -13.164 8.656 1 90.25 94 GLU A N 1
ATOM 754 C CA . GLU A 1 94 ? 11.18 -12.383 9.883 1 90.25 94 GLU A CA 1
ATOM 755 C C . GLU A 1 94 ? 12.555 -12.242 10.539 1 90.25 94 GLU A C 1
ATOM 757 O O . GLU A 1 94 ? 13.281 -13.227 10.672 1 90.25 94 GLU A O 1
ATOM 762 N N . ARG A 1 95 ? 12.898 -11 10.844 1 90.38 95 ARG A N 1
ATOM 763 C CA . ARG A 1 95 ? 14.172 -10.766 11.516 1 90.38 95 ARG A CA 1
ATOM 764 C C . ARG A 1 95 ? 14.023 -9.727 12.625 1 90.38 95 ARG A C 1
ATOM 766 O O . ARG A 1 95 ? 13.102 -8.914 12.602 1 90.38 95 ARG A O 1
ATOM 773 N N . THR A 1 96 ? 14.898 -9.852 13.586 1 86.94 96 THR A N 1
ATOM 774 C CA . THR A 1 96 ? 14.992 -8.875 14.672 1 86.94 96 THR A CA 1
ATOM 775 C C . THR A 1 96 ? 16.141 -7.906 14.422 1 86.94 96 THR A C 1
ATOM 777 O O . THR A 1 96 ? 17.266 -8.32 14.148 1 86.94 96 THR A O 1
ATOM 780 N N . ILE A 1 97 ? 15.812 -6.703 14.383 1 83.5 97 ILE A N 1
ATOM 781 C CA . ILE A 1 97 ? 16.828 -5.68 14.18 1 83.5 97 ILE A CA 1
ATOM 782 C C . ILE A 1 97 ? 17.156 -5.004 15.508 1 83.5 97 ILE A C 1
ATOM 784 O O . ILE A 1 97 ? 16.25 -4.59 16.234 1 83.5 97 ILE A O 1
ATOM 788 N N . VAL A 1 98 ? 18.422 -4.961 15.844 1 78.81 98 VAL A N 1
ATOM 789 C CA . VAL A 1 98 ? 18.906 -4.293 17.047 1 78.81 98 VAL A CA 1
ATOM 790 C C . VAL A 1 98 ? 19.516 -2.943 16.688 1 78.81 98 VAL A C 1
ATOM 792 O O . VAL A 1 98 ? 20.453 -2.879 15.898 1 78.81 98 VAL A O 1
ATOM 795 N N . SER A 1 99 ? 18.641 -1.907 16.844 1 67.12 99 SER A N 1
ATOM 796 C CA . SER A 1 99 ? 19.188 -0.582 16.594 1 67.12 99 SER A CA 1
ATOM 797 C C . SER A 1 99 ? 20.203 -0.187 17.672 1 67.12 99 SER A C 1
ATOM 799 O O . SER A 1 99 ? 19.906 -0.283 18.859 1 67.12 99 SER A O 1
ATOM 801 N N . SER A 1 100 ? 21.438 -0.067 17.266 1 62.94 100 SER A N 1
ATOM 802 C CA . SER A 1 100 ? 22.531 0.278 18.172 1 62.94 100 SER A CA 1
ATOM 803 C C . SER A 1 100 ? 22.312 1.658 18.797 1 62.94 100 SER A C 1
ATOM 805 O O . SER A 1 100 ? 22.75 1.91 19.922 1 62.94 100 SER A O 1
ATOM 807 N N . ILE A 1 101 ? 21.766 2.52 18.016 1 58.78 101 ILE A N 1
ATOM 808 C CA . ILE A 1 101 ? 21.719 3.896 18.5 1 58.78 101 ILE A CA 1
ATOM 809 C C . ILE A 1 101 ? 20.688 4.02 19.625 1 58.78 101 ILE A C 1
ATOM 811 O O . ILE A 1 101 ? 20.984 4.598 20.672 1 58.78 101 ILE A O 1
ATOM 815 N N . ALA A 1 102 ? 19.5 3.457 19.375 1 58.03 102 ALA A N 1
ATOM 816 C CA . ALA A 1 102 ? 18.453 3.713 20.359 1 58.03 102 ALA A CA 1
ATOM 817 C C . ALA A 1 102 ? 18.25 2.5 21.266 1 58.03 102 ALA A C 1
ATOM 819 O O . ALA A 1 102 ? 17.406 2.531 22.172 1 58.03 102 ALA A O 1
ATOM 820 N N . ASP A 1 103 ? 19.172 1.528 21.125 1 64 103 ASP A N 1
ATOM 821 C CA . ASP A 1 103 ? 19 0.312 21.906 1 64 103 ASP A CA 1
ATOM 822 C C . ASP A 1 103 ? 17.578 -0.247 21.734 1 64 103 ASP A C 1
ATOM 824 O O . ASP A 1 103 ? 16.969 -0.687 22.703 1 64 103 ASP A O 1
ATOM 828 N N . GLU A 1 104 ? 16.969 0.126 20.656 1 71.62 104 GLU A N 1
ATOM 829 C CA . GLU A 1 104 ? 15.633 -0.389 20.391 1 71.62 104 GLU A CA 1
ATOM 830 C C . GLU A 1 104 ? 15.68 -1.618 19.484 1 71.62 104 GLU A C 1
ATOM 832 O O . GLU A 1 104 ? 16.516 -1.697 18.578 1 71.62 104 GLU A O 1
ATOM 837 N N . HIS A 1 105 ? 15.094 -2.693 20.047 1 81.62 105 HIS A N 1
ATOM 838 C CA . HIS A 1 105 ? 14.914 -3.924 19.297 1 81.62 105 HIS A CA 1
ATOM 839 C C . HIS A 1 105 ? 13.531 -3.975 18.656 1 81.62 105 HIS A C 1
ATOM 841 O O . HIS A 1 105 ? 12.523 -3.689 19.312 1 81.62 105 HIS A O 1
ATOM 847 N N . TYR A 1 106 ? 13.578 -4.055 17.297 1 84.75 106 TYR A N 1
ATOM 848 C CA . TYR A 1 106 ? 12.258 -4.266 16.719 1 84.75 106 TYR A CA 1
ATOM 849 C C . TYR A 1 106 ? 12.273 -5.418 15.719 1 84.75 106 TYR A C 1
ATOM 851 O O . TYR A 1 106 ? 13.336 -5.781 15.203 1 84.75 106 TYR A O 1
ATOM 859 N N . ASP A 1 107 ? 11.102 -6.07 15.664 1 90.94 107 ASP A N 1
ATOM 860 C CA . ASP A 1 107 ? 10.914 -7.18 14.727 1 90.94 107 ASP A CA 1
ATOM 861 C C . ASP A 1 107 ? 10.359 -6.688 13.391 1 90.94 107 ASP A C 1
ATOM 863 O O . ASP A 1 107 ? 9.477 -5.824 13.359 1 90.94 107 ASP A O 1
ATOM 867 N N . VAL A 1 108 ? 10.953 -7.25 12.336 1 91.31 108 VAL A N 1
ATOM 868 C CA . VAL A 1 108 ? 10.523 -6.855 10.992 1 91.31 108 VAL A CA 1
ATOM 869 C C . VAL A 1 108 ? 10.18 -8.094 10.172 1 91.31 108 VAL A C 1
ATOM 871 O O . VAL A 1 108 ? 10.844 -9.133 10.297 1 91.31 108 VAL A O 1
ATOM 874 N N . VAL A 1 109 ? 9.109 -7.984 9.469 1 93.06 109 VAL A N 1
ATOM 875 C CA . VAL A 1 109 ? 8.773 -9.016 8.484 1 93.06 109 VAL A CA 1
ATOM 876 C C . VAL A 1 109 ? 8.984 -8.469 7.074 1 93.06 109 VAL A C 1
ATOM 878 O O . VAL A 1 109 ? 8.484 -7.387 6.738 1 93.06 109 VAL A O 1
ATOM 881 N N . SER A 1 110 ? 9.766 -9.164 6.293 1 93.19 110 SER A N 1
ATOM 882 C CA . SER A 1 110 ? 9.945 -8.781 4.895 1 93.19 110 SER A CA 1
ATOM 883 C C . SER A 1 110 ? 8.781 -9.258 4.039 1 93.19 110 SER A C 1
ATOM 885 O O . SER A 1 110 ? 8.273 -10.367 4.23 1 93.19 110 SER A O 1
ATOM 887 N N . LEU A 1 111 ? 8.391 -8.43 3.139 1 93.06 111 LEU A N 1
ATOM 888 C CA . LEU A 1 111 ? 7.25 -8.742 2.279 1 93.06 111 LEU A CA 1
ATOM 889 C C . LEU A 1 111 ? 7.691 -8.898 0.828 1 93.06 111 LEU A C 1
ATOM 891 O O . LEU A 1 111 ? 8.562 -8.164 0.356 1 93.06 111 LEU A O 1
ATOM 895 N N . PRO A 1 112 ? 7.156 -9.852 0.12 1 92.25 112 PRO A N 1
ATOM 896 C CA . PRO A 1 112 ? 7.582 -10.125 -1.254 1 92.25 112 PRO A CA 1
ATOM 897 C C . PRO A 1 112 ? 7.102 -9.07 -2.244 1 92.25 112 PRO A C 1
ATOM 899 O O . PRO A 1 112 ? 6.152 -8.336 -1.957 1 92.25 112 PRO A O 1
ATOM 902 N N . THR A 1 113 ? 7.773 -9.023 -3.42 1 90.19 113 THR A N 1
ATOM 903 C CA . THR A 1 113 ? 7.41 -8.094 -4.48 1 90.19 113 THR A CA 1
ATOM 904 C C . THR A 1 113 ? 6.02 -8.406 -5.027 1 90.19 113 THR A C 1
ATOM 906 O O . THR A 1 113 ? 5.25 -7.5 -5.336 1 90.19 113 THR A O 1
ATOM 909 N N . LEU A 1 114 ? 5.785 -9.633 -5.152 1 93.19 114 LEU A N 1
ATOM 910 C CA . LEU A 1 114 ? 4.527 -10.18 -5.648 1 93.19 114 LEU A CA 1
ATOM 911 C C . LEU A 1 114 ? 4.094 -11.391 -4.828 1 93.19 114 LEU A C 1
ATOM 913 O O . LEU A 1 114 ? 4.895 -12.289 -4.582 1 93.19 114 LEU A O 1
ATOM 917 N N . CYS A 1 115 ? 2.826 -11.336 -4.371 1 96.25 115 CYS A N 1
ATOM 918 C CA . CYS A 1 115 ? 2.279 -12.453 -3.609 1 96.25 115 CYS A CA 1
ATOM 919 C C . CYS A 1 115 ? 0.822 -12.703 -3.977 1 96.25 115 CYS A C 1
ATOM 921 O O . CYS A 1 115 ? 0.051 -11.758 -4.152 1 96.25 115 CYS A O 1
ATOM 923 N N . LEU A 1 116 ? 0.478 -13.938 -4.121 1 96.81 116 LEU A N 1
ATOM 924 C CA . LEU A 1 116 ? -0.876 -14.336 -4.496 1 96.81 116 LEU A CA 1
ATOM 925 C C . LEU A 1 116 ? -1.472 -15.281 -3.459 1 96.81 116 LEU A C 1
ATOM 927 O O . LEU A 1 116 ? -0.823 -16.25 -3.047 1 96.81 116 LEU A O 1
ATOM 931 N N . ALA A 1 117 ? -2.646 -14.969 -2.975 1 97.44 117 ALA A N 1
ATOM 932 C CA . ALA A 1 117 ? -3.439 -15.867 -2.141 1 97.44 117 ALA A CA 1
ATOM 933 C C . ALA A 1 117 ? -4.699 -16.328 -2.871 1 97.44 117 ALA A C 1
ATOM 935 O O . ALA A 1 117 ? -5.43 -15.5 -3.43 1 97.44 117 ALA A O 1
ATOM 936 N N . VAL A 1 118 ? -4.914 -17.594 -2.857 1 96 118 VAL A N 1
ATOM 937 C CA . VAL A 1 118 ? -6.039 -18.172 -3.584 1 96 118 VAL A CA 1
ATOM 938 C C . VAL A 1 118 ? -7.039 -18.766 -2.596 1 96 118 VAL A C 1
ATOM 940 O O . VAL A 1 118 ? -6.668 -19.547 -1.717 1 96 118 VAL A O 1
ATOM 943 N N . TYR A 1 119 ? -8.242 -18.375 -2.795 1 96.12 119 TYR A N 1
ATOM 944 C CA . TYR A 1 119 ? -9.305 -18.828 -1.898 1 96.12 119 TYR A CA 1
ATOM 945 C C . TYR A 1 119 ? -10.367 -19.609 -2.66 1 96.12 119 TYR A C 1
ATOM 947 O O . TYR A 1 119 ? -10.625 -19.328 -3.832 1 96.12 119 TYR A O 1
ATOM 955 N N . ASP A 1 120 ? -11.008 -20.5 -1.975 1 92.88 120 ASP A N 1
ATOM 956 C CA . ASP A 1 120 ? -12.109 -21.234 -2.588 1 92.88 120 ASP A CA 1
ATOM 957 C C . ASP A 1 120 ? -13.445 -20.531 -2.348 1 92.88 120 ASP A C 1
ATOM 959 O O . ASP A 1 120 ? -13.477 -19.391 -1.898 1 92.88 120 ASP A O 1
ATOM 963 N N . ASP A 1 121 ? -14.469 -21.188 -2.658 1 88.12 121 ASP A N 1
ATOM 964 C CA . ASP A 1 121 ? -15.805 -20.594 -2.592 1 88.12 121 ASP A CA 1
ATOM 965 C C . ASP A 1 121 ? -16.219 -20.344 -1.145 1 88.12 121 ASP A C 1
ATOM 967 O O . ASP A 1 121 ? -17.062 -19.5 -0.876 1 88.12 121 ASP A O 1
ATOM 971 N N . ASP A 1 122 ? -15.586 -21.094 -0.227 1 89.75 122 ASP A N 1
ATOM 972 C CA . ASP A 1 122 ? -15.906 -20.938 1.189 1 89.75 122 ASP A CA 1
ATOM 973 C C . ASP A 1 122 ? -14.93 -19.984 1.871 1 89.75 122 ASP A C 1
ATOM 975 O O . ASP A 1 122 ? -14.883 -19.906 3.102 1 89.75 122 ASP A O 1
ATOM 979 N N . GLU A 1 123 ? -14.094 -19.359 1.102 1 90.31 123 GLU A N 1
ATOM 980 C CA . GLU A 1 123 ? -13.133 -18.359 1.563 1 90.31 123 GLU A CA 1
ATOM 981 C C . GLU A 1 123 ? -12.023 -19 2.387 1 90.31 123 GLU A C 1
ATOM 983 O O . GLU A 1 123 ? -11.484 -18.375 3.305 1 90.31 123 GLU A O 1
ATOM 988 N N . GLU A 1 124 ? -11.875 -20.25 2.084 1 92.88 124 GLU A N 1
ATOM 989 C CA . GLU A 1 124 ? -10.742 -20.938 2.693 1 92.88 124 GLU A CA 1
ATOM 990 C C . GLU A 1 124 ? -9.492 -20.828 1.818 1 92.88 124 GLU A C 1
ATOM 992 O O . GLU A 1 124 ? -9.57 -20.969 0.597 1 92.88 124 GLU A O 1
ATOM 997 N N . LEU A 1 125 ? -8.398 -20.562 2.443 1 95.81 125 LEU A N 1
ATOM 998 C CA . LEU A 1 125 ? -7.141 -20.406 1.723 1 95.81 125 LEU A CA 1
ATOM 999 C C . LEU A 1 125 ? -6.691 -21.719 1.104 1 95.81 125 LEU A C 1
ATOM 1001 O O . LEU A 1 125 ? -6.566 -22.734 1.806 1 95.81 125 LEU A O 1
ATOM 1005 N N . MET A 1 126 ? -6.445 -21.688 -0.197 1 93.75 126 MET A N 1
ATOM 1006 C CA . MET A 1 126 ? -6.078 -22.891 -0.943 1 93.75 126 MET A CA 1
ATOM 1007 C C . MET A 1 126 ? -4.602 -22.859 -1.32 1 93.75 126 MET A C 1
ATOM 1009 O O . MET A 1 126 ? -4.012 -23.906 -1.612 1 93.75 126 MET A O 1
ATOM 1013 N N . GLY A 1 127 ? -4.086 -21.672 -1.387 1 94.44 127 GLY A N 1
ATOM 1014 C CA . GLY A 1 127 ? -2.697 -21.578 -1.81 1 94.44 127 GLY A CA 1
ATOM 1015 C C . GLY A 1 127 ? -2.123 -20.188 -1.635 1 94.44 127 GLY A C 1
ATOM 1016 O O . GLY A 1 127 ? -2.859 -19.188 -1.655 1 94.44 127 GLY A O 1
ATOM 1017 N N . VAL A 1 128 ? -0.851 -20.141 -1.428 1 95.94 128 VAL A N 1
ATOM 1018 C CA . VAL A 1 128 ? -0.083 -18.891 -1.363 1 95.94 128 VAL A CA 1
ATOM 1019 C C . VAL A 1 128 ? 1.167 -19.016 -2.232 1 95.94 128 VAL A C 1
ATOM 1021 O O . VAL A 1 128 ? 1.884 -20.016 -2.164 1 95.94 128 VAL A O 1
ATOM 1024 N N . TYR A 1 129 ? 1.375 -18.062 -3.016 1 94.12 129 TYR A N 1
ATOM 1025 C CA . TYR A 1 129 ? 2.512 -18.078 -3.93 1 94.12 129 TYR A CA 1
ATOM 1026 C C . TYR A 1 129 ? 3.291 -16.766 -3.857 1 94.12 129 TYR A C 1
ATOM 1028 O O . TYR A 1 129 ? 2.697 -15.688 -3.756 1 94.12 129 TYR A O 1
ATOM 1036 N N . PRO A 1 130 ? 4.535 -16.719 -3.975 1 94.12 130 PRO A N 1
ATOM 1037 C CA . PRO A 1 130 ? 5.395 -17.859 -4.246 1 94.12 130 PRO A CA 1
ATOM 1038 C C . PRO A 1 130 ? 5.559 -18.781 -3.033 1 94.12 130 PRO A C 1
ATOM 1040 O O . PRO A 1 130 ? 5.465 -18.312 -1.892 1 94.12 130 PRO A O 1
ATOM 1043 N N . CYS A 1 131 ? 5.766 -20 -3.297 1 91.19 131 CYS A N 1
ATOM 1044 C CA . CYS A 1 131 ? 6.031 -20.953 -2.23 1 91.19 131 CYS A CA 1
ATOM 1045 C C . CYS A 1 131 ? 6.996 -22.047 -2.699 1 91.19 131 CYS A C 1
ATOM 1047 O O . CYS A 1 131 ? 7.293 -22.141 -3.891 1 91.19 131 CYS A O 1
ATOM 1049 N N . HIS A 1 132 ? 7.562 -22.609 -1.697 1 88.25 132 HIS A N 1
ATOM 1050 C CA . HIS A 1 132 ? 8.492 -23.703 -1.975 1 88.25 132 HIS A CA 1
ATOM 1051 C C . HIS A 1 132 ? 8.055 -24.984 -1.282 1 88.25 132 HIS A C 1
ATOM 1053 O O . HIS A 1 132 ? 7.668 -24.969 -0.112 1 88.25 132 HIS A O 1
ATOM 1059 N N . ASN A 1 133 ? 7.902 -25.984 -2.078 1 82.75 133 ASN A N 1
ATOM 1060 C CA . ASN A 1 133 ? 7.664 -27.328 -1.551 1 82.75 133 ASN A CA 1
ATOM 1061 C C . ASN A 1 133 ? 8.836 -28.266 -1.83 1 82.75 133 ASN A C 1
ATOM 1063 O O . ASN A 1 133 ? 8.906 -28.875 -2.895 1 82.75 133 ASN A O 1
ATOM 1067 N N . GLY A 1 134 ? 9.594 -28.422 -0.785 1 77.94 134 GLY A N 1
ATOM 1068 C CA . GLY A 1 134 ? 10.766 -29.25 -0.999 1 77.94 134 GLY A CA 1
ATOM 1069 C C . GLY A 1 134 ? 11.648 -28.766 -2.133 1 77.94 134 GLY A C 1
ATOM 1070 O O . GLY A 1 134 ? 12.234 -27.688 -2.047 1 77.94 134 GLY A O 1
ATOM 1071 N N . ASP A 1 135 ? 11.531 -29.5 -3.254 1 77.38 135 ASP A N 1
ATOM 1072 C CA . ASP A 1 135 ? 12.453 -29.203 -4.344 1 77.38 135 ASP A CA 1
ATOM 1073 C C . ASP A 1 135 ? 11.773 -28.375 -5.434 1 77.38 135 ASP A C 1
ATOM 1075 O O . ASP A 1 135 ? 12.406 -28.016 -6.434 1 77.38 135 ASP A O 1
ATOM 1079 N N . ARG A 1 136 ? 10.547 -28.062 -5.219 1 82.12 136 ARG A N 1
ATOM 1080 C CA . ARG A 1 136 ? 9.852 -27.312 -6.266 1 82.12 136 ARG A CA 1
ATOM 1081 C C . ARG A 1 136 ? 9.375 -25.953 -5.758 1 82.12 136 ARG A C 1
ATOM 1083 O O . ARG A 1 136 ? 8.945 -25.844 -4.613 1 82.12 136 ARG A O 1
ATOM 1090 N N . SER A 1 137 ? 9.688 -24.953 -6.57 1 88.56 137 SER A N 1
ATOM 1091 C CA . SER A 1 137 ? 9.18 -23.609 -6.301 1 88.56 137 SER A CA 1
ATOM 1092 C C . SER A 1 137 ? 8.148 -23.203 -7.34 1 88.56 137 SER A C 1
ATOM 1094 O O . SER A 1 137 ? 8.203 -23.625 -8.492 1 88.56 137 SER A O 1
ATOM 1096 N N . CYS A 1 138 ? 7.141 -22.562 -6.906 1 89.56 138 CYS A N 1
ATOM 1097 C CA . CYS A 1 138 ? 6.125 -22.031 -7.805 1 89.56 138 CYS A CA 1
ATOM 1098 C C . CYS A 1 138 ? 5.957 -20.531 -7.613 1 89.56 138 CYS A C 1
ATOM 1100 O O . CYS A 1 138 ? 5.641 -20.078 -6.512 1 89.56 138 CYS A O 1
ATOM 1102 N N . SER A 1 139 ? 6.184 -19.766 -8.664 1 90.56 139 SER A N 1
ATOM 1103 C CA . SER A 1 139 ? 6.016 -18.312 -8.617 1 90.56 139 SER A CA 1
ATOM 1104 C C . SER A 1 139 ? 4.574 -17.906 -8.906 1 90.56 139 SER A C 1
ATOM 1106 O O . SER A 1 139 ? 3.766 -18.75 -9.328 1 90.56 139 SER A O 1
ATOM 1108 N N . VAL A 1 140 ? 4.242 -16.734 -8.695 1 92.69 140 VAL A N 1
ATOM 1109 C CA . VAL A 1 140 ? 2.906 -16.203 -8.938 1 92.69 140 VAL A CA 1
ATOM 1110 C C . VAL A 1 140 ? 2.543 -16.359 -10.414 1 92.69 140 VAL A C 1
ATOM 1112 O O . VAL A 1 140 ? 1.474 -16.891 -10.734 1 92.69 140 VAL A O 1
ATOM 1115 N N . VAL A 1 141 ? 3.477 -16.016 -11.25 1 88.25 141 VAL A N 1
ATOM 1116 C CA . VAL A 1 141 ? 3.209 -16.031 -12.688 1 88.25 141 VAL A CA 1
ATOM 1117 C C . VAL A 1 141 ? 3.025 -17.484 -13.148 1 88.25 141 VAL A C 1
ATOM 1119 O O . VAL A 1 141 ? 2.123 -17.766 -13.938 1 88.25 141 VAL A O 1
ATOM 1122 N N . GLU A 1 142 ? 3.875 -18.344 -12.656 1 86.81 142 GLU A N 1
ATOM 1123 C CA . GLU A 1 142 ? 3.74 -19.766 -12.992 1 86.81 142 GLU A CA 1
ATOM 1124 C C . GLU A 1 142 ? 2.377 -20.312 -12.57 1 86.81 142 GLU A C 1
ATOM 1126 O O . GLU A 1 142 ? 1.729 -21.031 -13.328 1 86.81 142 GLU A O 1
ATOM 1131 N N . TYR A 1 143 ? 1.938 -19.969 -11.406 1 91.44 143 TYR A N 1
ATOM 1132 C CA . TYR A 1 143 ? 0.64 -20.453 -10.945 1 91.44 143 TYR A CA 1
ATOM 1133 C C . TYR A 1 143 ? -0.483 -19.906 -11.82 1 91.44 143 TYR A C 1
ATOM 1135 O O . TYR A 1 143 ? -1.398 -20.641 -12.195 1 91.44 143 TYR A O 1
ATOM 1143 N N . LEU A 1 144 ? -0.418 -18.656 -12.148 1 91.38 144 LEU A N 1
ATOM 1144 C CA . LEU A 1 144 ? -1.46 -18.062 -12.969 1 91.38 144 LEU A CA 1
ATOM 1145 C C . LEU A 1 144 ? -1.541 -18.734 -14.336 1 91.38 144 LEU A C 1
ATOM 1147 O O . LEU A 1 144 ? -2.631 -18.906 -14.883 1 91.38 144 LEU A O 1
ATOM 1151 N N . GLU A 1 145 ? -0.383 -19.094 -14.828 1 86.19 145 GLU A N 1
ATOM 1152 C CA . GLU A 1 145 ? -0.355 -19.797 -16.109 1 86.19 145 GLU A CA 1
ATOM 1153 C C . GLU A 1 145 ? -0.996 -21.188 -16 1 86.19 145 GLU A C 1
ATOM 1155 O O . GLU A 1 145 ? -1.631 -21.656 -16.938 1 86.19 145 GLU A O 1
ATOM 1160 N N . THR A 1 146 ? -0.856 -21.797 -14.852 1 85.62 146 THR A N 1
ATOM 1161 C CA . THR A 1 146 ? -1.437 -23.109 -14.633 1 85.62 146 THR A CA 1
ATOM 1162 C C . THR A 1 146 ? -2.959 -23.031 -14.594 1 85.62 146 THR A C 1
ATOM 1164 O O . THR A 1 146 ? -3.648 -23.969 -15.008 1 85.62 146 THR A O 1
ATOM 1167 N N . LEU A 1 147 ? -3.49 -21.953 -14.031 1 84.94 147 LEU A N 1
ATOM 1168 C CA . LEU A 1 147 ? -4.938 -21.797 -13.961 1 84.94 147 LEU A CA 1
ATOM 1169 C C . LEU A 1 147 ? -5.555 -21.75 -15.352 1 84.94 147 LEU A C 1
ATOM 1171 O O . LEU A 1 147 ? -6.664 -22.234 -15.562 1 84.94 147 LEU A O 1
ATOM 1175 N N . GLU A 1 148 ? -4.836 -21.203 -16.188 1 76.81 148 GLU A N 1
ATOM 1176 C CA . GLU A 1 148 ? -5.301 -21.094 -17.562 1 76.81 148 GLU A CA 1
ATOM 1177 C C . GLU A 1 148 ? -5.387 -22.453 -18.234 1 76.81 148 GLU A C 1
ATOM 1179 O O . GLU A 1 148 ? -6.219 -22.672 -19.109 1 76.81 148 GLU A O 1
ATOM 1184 N N . ASN A 1 149 ? -4.562 -23.328 -17.797 1 72.12 149 ASN A N 1
ATOM 1185 C CA . ASN A 1 149 ? -4.445 -24.625 -18.453 1 72.12 149 ASN A CA 1
ATOM 1186 C C . ASN A 1 149 ? -5.254 -25.688 -17.734 1 72.12 149 ASN A C 1
ATOM 1188 O O . ASN A 1 149 ? -5.289 -26.844 -18.172 1 72.12 149 ASN A O 1
ATOM 1192 N N . SER A 1 150 ? -5.816 -25.391 -16.547 1 63.84 150 SER A N 1
ATOM 1193 C CA . SER A 1 150 ? -6.605 -26.375 -15.82 1 63.84 150 SER A CA 1
ATOM 1194 C C . SER A 1 150 ? -8.086 -26.25 -16.156 1 63.84 150 SER A C 1
ATOM 1196 O O . SER A 1 150 ? -8.703 -25.203 -15.945 1 63.84 150 SER A O 1
ATOM 1198 N N . PRO A 1 151 ? -8.57 -27.031 -17.078 1 51.75 151 PRO A N 1
ATOM 1199 C CA . PRO A 1 151 ? -9.977 -27.016 -17.484 1 51.75 151 PRO A CA 1
ATOM 1200 C C . PRO A 1 151 ? -10.938 -27.047 -16.297 1 51.75 151 PRO A C 1
ATOM 1202 O O . PRO A 1 151 ? -10.727 -27.797 -15.344 1 51.75 151 PRO A O 1
ATOM 1205 N N . ARG A 1 152 ? -11.406 -25.938 -15.719 1 51.62 152 ARG A N 1
ATOM 1206 C CA . ARG A 1 152 ? -12.547 -26.062 -14.82 1 51.62 152 ARG A CA 1
ATOM 1207 C C . ARG A 1 152 ? -13.555 -27.078 -15.344 1 51.62 152 ARG A C 1
ATOM 1209 O O . ARG A 1 152 ? -13.781 -27.172 -16.562 1 51.62 152 ARG A O 1
ATOM 1216 N N . ALA A 1 153 ? -13.664 -28.125 -14.75 1 42.47 153 ALA A N 1
ATOM 1217 C CA . ALA A 1 153 ? -14.781 -28.969 -15.148 1 42.47 153 ALA A CA 1
ATOM 1218 C C . ALA A 1 153 ? -16.062 -28.156 -15.328 1 42.47 153 ALA A C 1
ATOM 1220 O O . ALA A 1 153 ? -16.547 -27.531 -14.375 1 42.47 153 ALA A O 1
ATOM 1221 N N . TYR A 1 154 ? -16.203 -27.469 -16.453 1 38.66 154 TYR A N 1
ATOM 1222 C CA . TYR A 1 154 ? -17.469 -26.859 -16.844 1 38.66 154 TYR A CA 1
ATOM 1223 C C . TYR A 1 154 ? -18.641 -27.781 -16.531 1 38.66 154 TYR A C 1
ATOM 1225 O O . TYR A 1 154 ? -18.75 -28.875 -17.109 1 38.66 154 TYR A O 1
ATOM 1233 N N . THR A 1 155 ? -19.031 -28.031 -15.32 1 35.72 155 THR A N 1
ATOM 1234 C CA . THR A 1 155 ? -20.312 -28.719 -15.258 1 35.72 155 THR A CA 1
ATOM 1235 C C . THR A 1 155 ? -21.422 -27.859 -15.883 1 35.72 155 THR A C 1
ATOM 1237 O O . THR A 1 155 ? -21.672 -26.734 -15.43 1 35.72 155 THR A O 1
ATOM 1240 N N . PRO A 1 156 ? -21.781 -28.125 -17.125 1 37.28 156 PRO A N 1
ATOM 1241 C CA . PRO A 1 156 ? -22.984 -27.516 -17.703 1 37.28 156 PRO A CA 1
ATOM 1242 C C . PRO A 1 156 ? -24.156 -27.469 -16.719 1 37.28 156 PRO A C 1
ATOM 1244 O O . PRO A 1 156 ? -24.281 -28.344 -15.867 1 37.28 156 PRO A O 1
ATOM 1247 N N . GLY A 1 157 ? -24.547 -26.328 -16.234 1 30.41 157 GLY A N 1
ATOM 1248 C CA . GLY A 1 157 ? -25.828 -26.344 -15.539 1 30.41 157 GLY A CA 1
ATOM 1249 C C . GLY A 1 157 ? -26.781 -27.391 -16.078 1 30.41 157 GLY A C 1
ATOM 1250 O O . GLY A 1 157 ? -26.875 -27.578 -17.297 1 30.41 157 GLY A O 1
ATOM 1251 N N . ALA A 1 158 ? -27.172 -28.469 -15.266 1 28.39 158 ALA A N 1
ATOM 1252 C CA . ALA A 1 158 ? -28.375 -29.234 -15.57 1 28.39 158 ALA A CA 1
ATOM 1253 C C . ALA A 1 158 ? -29.547 -28.312 -15.898 1 28.39 158 ALA A C 1
ATOM 1255 O O . ALA A 1 158 ? -29.672 -27.234 -15.312 1 28.39 158 ALA A O 1
ATOM 1256 N N . MET B 1 1 ? -25.672 31.484 13.289 1 21.84 1 MET B N 1
ATOM 1257 C CA . MET B 1 1 ? -24.25 31.172 13.312 1 21.84 1 MET B CA 1
ATOM 1258 C C . MET B 1 1 ? -24.016 29.672 13.164 1 21.84 1 MET B C 1
ATOM 1260 O O . MET B 1 1 ? -24.359 28.906 14.062 1 21.84 1 MET B O 1
ATOM 1264 N N . THR B 1 2 ? -24.5 29.047 12.094 1 31.75 2 THR B N 1
ATOM 1265 C CA . THR B 1 2 ? -24.469 27.625 11.805 1 31.75 2 THR B CA 1
ATOM 1266 C C . THR B 1 2 ? -23.156 27 12.25 1 31.75 2 THR B C 1
ATOM 1268 O O . THR B 1 2 ? -22.078 27.422 11.789 1 31.75 2 THR B O 1
ATOM 1271 N N . THR B 1 3 ? -22.953 26.844 13.492 1 36.12 3 THR B N 1
ATOM 1272 C CA . THR B 1 3 ? -21.75 26.375 14.164 1 36.12 3 THR B CA 1
ATOM 1273 C C . THR B 1 3 ? -21.062 25.281 13.344 1 36.12 3 THR B C 1
ATOM 1275 O O . THR B 1 3 ? -21.672 24.25 13.047 1 36.12 3 THR B O 1
ATOM 1278 N N . ARG B 1 4 ? -20.562 25.578 12.156 1 41.5 4 ARG B N 1
ATOM 1279 C CA . ARG B 1 4 ? -19.719 24.688 11.375 1 41.5 4 ARG B CA 1
ATOM 1280 C C . ARG B 1 4 ? -18.906 23.75 12.273 1 41.5 4 ARG B C 1
ATOM 1282 O O . ARG B 1 4 ? -17.891 24.172 12.844 1 41.5 4 ARG B O 1
ATOM 1289 N N . THR B 1 5 ? -19.422 23.125 13.25 1 47.69 5 THR B N 1
ATOM 1290 C CA . THR B 1 5 ? -18.75 22.156 14.117 1 47.69 5 THR B CA 1
ATOM 1291 C C . THR B 1 5 ? -17.781 21.297 13.312 1 47.69 5 THR B C 1
ATOM 1293 O O . THR B 1 5 ? -18.156 20.266 12.773 1 47.69 5 THR B O 1
ATOM 1296 N N . ASP B 1 6 ? -17.234 21.938 12.266 1 55.59 6 ASP B N 1
ATOM 1297 C CA . ASP B 1 6 ? -16.266 21.703 11.188 1 55.59 6 ASP B CA 1
ATOM 1298 C C . ASP B 1 6 ? -15.023 20.984 11.711 1 55.59 6 ASP B C 1
ATOM 1300 O O . ASP B 1 6 ? -13.93 21.172 11.172 1 55.59 6 ASP B O 1
ATOM 1304 N N . GLU B 1 7 ? -15.195 20.391 12.852 1 65.44 7 GLU B N 1
ATOM 1305 C CA . GLU B 1 7 ? -14.008 19.797 13.461 1 65.44 7 GLU B CA 1
ATOM 1306 C C . GLU B 1 7 ? -13.602 18.516 12.734 1 65.44 7 GLU B C 1
ATOM 1308 O O . GLU B 1 7 ? -14.453 17.812 12.195 1 65.44 7 GLU B O 1
ATOM 1313 N N . PRO B 1 8 ? -12.414 18.375 12.531 1 68.56 8 PRO B N 1
ATOM 1314 C CA . PRO B 1 8 ? -11.945 17.125 11.922 1 68.56 8 PRO B CA 1
ATOM 1315 C C . PRO B 1 8 ? -12.469 15.891 12.633 1 68.56 8 PRO B C 1
ATOM 1317 O O . PRO B 1 8 ? -12.453 15.82 13.867 1 68.56 8 PRO B O 1
ATOM 1320 N N . ASN B 1 9 ? -13.141 15.094 11.953 1 81.88 9 ASN B N 1
ATOM 1321 C CA . ASN B 1 9 ? -13.727 13.883 12.516 1 81.88 9 ASN B CA 1
ATOM 1322 C C . ASN B 1 9 ? -12.969 12.633 12.078 1 81.88 9 ASN B C 1
ATOM 1324 O O . ASN B 1 9 ? -12.57 11.812 12.914 1 81.88 9 ASN B O 1
ATOM 1328 N N . HIS B 1 10 ? -12.734 12.594 10.781 1 93.5 10 HIS B N 1
ATOM 1329 C CA . HIS B 1 10 ? -12.086 11.398 10.258 1 93.5 10 HIS B CA 1
ATOM 1330 C C . HIS B 1 10 ? -10.875 11.758 9.398 1 93.5 10 HIS B C 1
ATOM 1332 O O . HIS B 1 10 ? -10.938 12.688 8.594 1 93.5 10 HIS B O 1
ATOM 1338 N N . VAL B 1 11 ? -9.82 11.086 9.68 1 95.75 11 VAL B N 1
ATOM 1339 C CA . VAL B 1 11 ? -8.578 11.383 8.977 1 95.75 11 VAL B CA 1
ATOM 1340 C C . VAL B 1 11 ? -8.094 10.141 8.234 1 95.75 11 VAL B C 1
ATOM 1342 O O . VAL B 1 11 ? -8.172 9.023 8.758 1 95.75 11 VAL B O 1
ATOM 1345 N N . LYS B 1 12 ? -7.711 10.289 6.977 1 97.12 12 LYS B N 1
ATOM 1346 C CA . LYS B 1 12 ? -7.039 9.234 6.227 1 97.12 12 LYS B CA 1
ATOM 1347 C C . LYS B 1 12 ? -5.57 9.57 6 1 97.12 12 LYS B C 1
ATOM 1349 O O . LYS B 1 12 ? -5.242 10.648 5.5 1 97.12 12 LYS B O 1
ATOM 1354 N N . LEU B 1 13 ? -4.723 8.711 6.488 1 97.62 13 LEU B N 1
ATOM 1355 C CA . LEU B 1 13 ? -3.285 8.844 6.285 1 97.62 13 LEU B CA 1
ATOM 1356 C C . LEU B 1 13 ? -2.801 7.918 5.176 1 97.62 13 LEU B C 1
ATOM 1358 O O . LEU B 1 13 ? -3.006 6.703 5.242 1 97.62 13 LEU B O 1
ATOM 1362 N N . PHE B 1 14 ? -2.215 8.469 4.148 1 96.06 14 PHE B N 1
ATOM 1363 C CA . PHE B 1 14 ? -1.626 7.715 3.047 1 96.06 14 PHE B CA 1
ATOM 1364 C C . PHE B 1 14 ? -0.109 7.656 3.18 1 96.06 14 PHE B C 1
ATOM 1366 O O . PHE B 1 14 ? 0.545 8.688 3.34 1 96.06 14 PHE B O 1
ATOM 1373 N N . LEU B 1 15 ? 0.398 6.449 3.135 1 94.25 15 LEU B N 1
ATOM 1374 C CA . LEU B 1 15 ? 1.83 6.219 3.295 1 94.25 15 LEU B CA 1
ATOM 1375 C C . LEU B 1 15 ? 2.424 5.594 2.035 1 94.25 15 LEU B C 1
ATOM 1377 O O . LEU B 1 15 ? 1.89 4.609 1.515 1 94.25 15 LEU B O 1
ATOM 1381 N N . ARG B 1 16 ? 3.508 6.211 1.593 1 91.69 16 ARG B N 1
ATOM 1382 C CA . ARG B 1 16 ? 4.258 5.535 0.539 1 91.69 16 ARG B CA 1
ATOM 1383 C C . ARG B 1 16 ? 5.031 4.344 1.095 1 91.69 16 ARG B C 1
ATOM 1385 O O . ARG B 1 16 ? 5.641 4.438 2.162 1 91.69 16 ARG B O 1
ATOM 1392 N N . ALA B 1 17 ? 4.988 3.324 0.428 1 81.75 17 ALA B N 1
ATOM 1393 C CA . ALA B 1 17 ? 5.523 2.051 0.905 1 81.75 17 ALA B CA 1
ATOM 1394 C C . ALA B 1 17 ? 7.047 2.094 0.995 1 81.75 17 ALA B C 1
ATOM 1396 O O . ALA B 1 17 ? 7.648 1.334 1.756 1 81.75 17 ALA B O 1
ATOM 1397 N N . ASP B 1 18 ? 7.84 2.938 0.288 1 73.5 18 ASP B N 1
ATOM 1398 C CA . ASP B 1 18 ? 9.297 2.885 0.226 1 73.5 18 ASP B CA 1
ATOM 1399 C C . ASP B 1 18 ? 9.922 3.248 1.573 1 73.5 18 ASP B C 1
ATOM 1401 O O . ASP B 1 18 ? 9.383 4.09 2.303 1 73.5 18 ASP B O 1
ATOM 1405 N N . ALA B 1 19 ? 10.719 2.312 2.105 1 62.81 19 ALA B N 1
ATOM 1406 C CA . ALA B 1 19 ? 11.227 2.363 3.475 1 62.81 19 ALA B CA 1
ATOM 1407 C C . ALA B 1 19 ? 12.609 3.002 3.521 1 62.81 19 ALA B C 1
ATOM 1409 O O . ALA B 1 19 ? 13.602 2.373 3.148 1 62.81 19 ALA B O 1
ATOM 1410 N N . GLU B 1 20 ? 12.719 4.16 2.941 1 65.69 20 GLU B N 1
ATOM 1411 C CA . GLU B 1 20 ? 13.992 4.664 3.438 1 65.69 20 GLU B CA 1
ATOM 1412 C C . GLU B 1 20 ? 13.914 5 4.926 1 65.69 20 GLU B C 1
ATOM 1414 O O . GLU B 1 20 ? 12.836 5.285 5.445 1 65.69 20 GLU B O 1
ATOM 1419 N N . VAL B 1 21 ? 14.93 4.746 5.664 1 61.97 21 VAL B N 1
ATOM 1420 C CA . VAL B 1 21 ? 15.008 4.859 7.117 1 61.97 21 VAL B CA 1
ATOM 1421 C C . VAL B 1 21 ? 14.383 6.176 7.57 1 61.97 21 VAL B C 1
ATOM 1423 O O . VAL B 1 21 ? 13.453 6.18 8.375 1 61.97 21 VAL B O 1
ATOM 1426 N N . GLY B 1 22 ? 14.812 7.32 7.066 1 67.19 22 GLY B N 1
ATOM 1427 C CA . GLY B 1 22 ? 14.273 8.617 7.453 1 67.19 22 GLY B CA 1
ATOM 1428 C C . GLY B 1 22 ? 12.797 8.758 7.16 1 67.19 22 GLY B C 1
ATOM 1429 O O . GLY B 1 22 ? 12.039 9.289 7.98 1 67.19 22 GLY B O 1
ATOM 1430 N N . VAL B 1 23 ? 12.414 8.148 6.262 1 74.88 23 VAL B N 1
ATOM 1431 C CA . VAL B 1 23 ? 11.023 8.219 5.84 1 74.88 23 VAL B CA 1
ATOM 1432 C C . VAL B 1 23 ? 10.172 7.301 6.715 1 74.88 23 VAL B C 1
ATOM 1434 O O . VAL B 1 23 ? 9.055 7.656 7.098 1 74.88 23 VAL B O 1
ATOM 1437 N N . GLU B 1 24 ? 10.766 6.277 7.09 1 81.06 24 GLU B N 1
ATOM 1438 C CA . GLU B 1 24 ? 10.07 5.328 7.949 1 81.06 24 GLU B CA 1
ATOM 1439 C C . GLU B 1 24 ? 9.75 5.949 9.305 1 81.06 24 GLU B C 1
ATOM 1441 O O . GLU B 1 24 ? 8.648 5.77 9.836 1 81.06 24 GLU B O 1
ATOM 1446 N N . ARG B 1 25 ? 10.703 6.621 9.797 1 82.25 25 ARG B N 1
ATOM 1447 C CA . ARG B 1 25 ? 10.5 7.266 11.094 1 82.25 25 ARG B CA 1
ATOM 1448 C C . ARG B 1 25 ? 9.398 8.32 11.008 1 82.25 25 ARG B C 1
ATOM 1450 O O . ARG B 1 25 ? 8.602 8.469 11.938 1 82.25 25 ARG B O 1
ATOM 1457 N N . MET B 1 26 ? 9.453 9.055 9.953 1 85.25 26 MET B N 1
ATOM 1458 C CA . MET B 1 26 ? 8.438 10.086 9.75 1 85.25 26 MET B CA 1
ATOM 1459 C C . MET B 1 26 ? 7.043 9.477 9.688 1 85.25 26 MET B C 1
ATOM 1461 O O . MET B 1 26 ? 6.102 10 10.281 1 85.25 26 MET B O 1
ATOM 1465 N N . LYS B 1 27 ? 6.941 8.398 9.062 1 89.94 27 LYS B N 1
ATOM 1466 C CA . LYS B 1 27 ? 5.668 7.691 8.953 1 89.94 27 LYS B CA 1
ATOM 1467 C C . LYS B 1 27 ? 5.188 7.211 10.32 1 89.94 27 LYS B C 1
ATOM 1469 O O . LYS B 1 27 ? 4.023 7.398 10.68 1 89.94 27 LYS B O 1
ATOM 1474 N N . GLU B 1 28 ? 6.102 6.637 11.047 1 88.94 28 GLU B N 1
ATOM 1475 C CA . GLU B 1 28 ? 5.758 6.125 12.375 1 88.94 28 GLU B CA 1
ATOM 1476 C C . GLU B 1 28 ? 5.344 7.258 13.312 1 88.94 28 GLU B C 1
ATOM 1478 O O . GLU B 1 28 ? 4.395 7.113 14.086 1 88.94 28 GLU B O 1
ATOM 1483 N N . ALA B 1 29 ? 6.039 8.289 13.156 1 89.56 29 ALA B N 1
ATOM 1484 C CA . ALA B 1 29 ? 5.723 9.453 13.984 1 89.56 29 ALA B CA 1
ATOM 1485 C C . ALA B 1 29 ? 4.328 9.984 13.664 1 89.56 29 ALA B C 1
ATOM 1487 O O . ALA B 1 29 ? 3.592 10.391 14.57 1 89.56 29 ALA B O 1
ATOM 1488 N N . ALA B 1 30 ? 3.98 10.016 12.445 1 93.31 30 ALA B N 1
ATOM 1489 C CA . ALA B 1 30 ? 2.652 10.477 12.039 1 93.31 30 ALA B CA 1
ATOM 1490 C C . ALA B 1 30 ? 1.563 9.578 12.625 1 93.31 30 ALA B C 1
ATOM 1492 O O . ALA B 1 30 ? 0.548 10.07 13.125 1 93.31 30 ALA B O 1
ATOM 1493 N N . VAL B 1 31 ? 1.82 8.312 12.602 1 94.88 31 VAL B N 1
ATOM 1494 C CA . VAL B 1 31 ? 0.85 7.355 13.117 1 94.88 31 VAL B CA 1
ATOM 1495 C C . VAL B 1 31 ? 0.726 7.508 14.633 1 94.88 31 VAL B C 1
ATOM 1497 O O . VAL B 1 31 ? -0.381 7.488 15.18 1 94.88 31 VAL B O 1
ATOM 1500 N N . GLU B 1 32 ? 1.853 7.652 15.266 1 93.81 32 GLU B N 1
ATOM 1501 C CA . GLU B 1 32 ? 1.827 7.863 16.703 1 93.81 32 GLU B CA 1
ATOM 1502 C C . GLU B 1 32 ? 1.028 9.109 17.078 1 93.81 32 GLU B C 1
ATOM 1504 O O . GLU B 1 32 ? 0.215 9.086 18 1 93.81 32 GLU B O 1
ATOM 1509 N N . LYS B 1 33 ? 1.249 10.125 16.375 1 93.75 33 LYS B N 1
ATOM 1510 C CA . LYS B 1 33 ? 0.549 11.375 16.641 1 93.75 33 LYS B CA 1
ATOM 1511 C C . LYS B 1 33 ? -0.951 11.227 16.406 1 93.75 33 LYS B C 1
ATOM 1513 O O . LYS B 1 33 ? -1.762 11.742 17.172 1 93.75 33 LYS B O 1
ATOM 1518 N N . LEU B 1 34 ? -1.318 10.555 15.352 1 95.75 34 LEU B N 1
ATOM 1519 C CA . LEU B 1 34 ? -2.73 10.336 15.055 1 95.75 34 LEU B CA 1
ATOM 1520 C C . LEU B 1 34 ? -3.393 9.508 16.156 1 95.75 34 LEU B C 1
ATOM 1522 O O . LEU B 1 34 ? -4.535 9.773 16.531 1 95.75 34 LEU B O 1
ATOM 1526 N N . THR B 1 35 ? -2.664 8.547 16.609 1 93.88 35 THR B N 1
ATOM 1527 C CA . THR B 1 35 ? -3.18 7.719 17.688 1 93.88 35 THR B CA 1
ATOM 1528 C C . THR B 1 35 ? -3.424 8.555 18.938 1 93.88 35 THR B C 1
ATOM 1530 O O . THR B 1 35 ? -4.473 8.438 19.578 1 93.88 35 THR B O 1
ATOM 1533 N N . GLU B 1 36 ? -2.436 9.367 19.203 1 93.25 36 GLU B N 1
ATOM 1534 C CA . GLU B 1 36 ? -2.57 10.266 20.359 1 93.25 36 GLU B CA 1
ATOM 1535 C C . GLU B 1 36 ? -3.766 11.195 20.188 1 93.25 36 GLU B C 1
ATOM 1537 O O . GLU B 1 36 ? -4.523 11.414 21.141 1 93.25 36 GLU B O 1
ATOM 1542 N N . LEU B 1 37 ? -3.938 11.781 19.047 1 93.38 37 LEU B N 1
ATOM 1543 C CA . LEU B 1 37 ? -5.023 12.719 18.766 1 93.38 37 LEU B CA 1
ATOM 1544 C C . LEU B 1 37 ? -6.379 12.023 18.875 1 93.38 37 LEU B C 1
ATOM 1546 O O . LEU B 1 37 ? -7.328 12.602 19.422 1 93.38 37 LEU B O 1
ATOM 1550 N N . ALA B 1 38 ? -6.449 10.82 18.406 1 92.62 38 ALA B N 1
ATOM 1551 C CA . ALA B 1 38 ? -7.688 10.055 18.5 1 92.62 38 ALA B CA 1
ATOM 1552 C C . ALA B 1 38 ? -8.023 9.727 19.953 1 92.62 38 ALA B C 1
ATOM 1554 O O . ALA B 1 38 ? -9.164 9.875 20.391 1 92.62 38 ALA B O 1
ATOM 1555 N N . ASP B 1 39 ? -6.992 9.312 20.688 1 92.81 39 ASP B N 1
ATOM 1556 C CA . ASP B 1 39 ? -7.172 8.961 22.094 1 92.81 39 ASP B CA 1
ATOM 1557 C C . ASP B 1 39 ? -7.617 10.164 22.906 1 92.81 39 ASP B C 1
ATOM 1559 O O . ASP B 1 39 ? -8.383 10.023 23.859 1 92.81 39 ASP B O 1
ATOM 1563 N N . ALA B 1 40 ? -7.117 11.336 22.516 1 90.88 40 ALA B N 1
ATOM 1564 C CA . ALA B 1 40 ? -7.41 12.57 23.234 1 90.88 40 ALA B CA 1
ATOM 1565 C C . ALA B 1 40 ? -8.727 13.18 22.766 1 90.88 40 ALA B C 1
ATOM 1567 O O . ALA B 1 40 ? -9.195 14.172 23.328 1 90.88 40 ALA B O 1
ATOM 1568 N N . GLY B 1 41 ? -9.305 12.594 21.656 1 89.81 41 GLY B N 1
ATOM 1569 C CA . GLY B 1 41 ? -10.617 13.023 21.188 1 89.81 41 GLY B CA 1
ATOM 1570 C C . GLY B 1 41 ? -10.555 14.195 20.234 1 89.81 41 GLY B C 1
ATOM 1571 O O . GLY B 1 41 ? -11.578 14.828 19.953 1 89.81 41 GLY B O 1
ATOM 1572 N N . TYR B 1 42 ? -9.352 14.523 19.781 1 89.62 42 TYR B N 1
ATOM 1573 C CA . TYR B 1 42 ? -9.219 15.617 18.828 1 89.62 42 TYR B CA 1
ATOM 1574 C C . TYR B 1 42 ? -9.727 15.211 17.453 1 89.62 42 TYR B C 1
ATOM 1576 O O . TYR B 1 42 ? -10.117 16.062 16.656 1 89.62 42 TYR B O 1
ATOM 1584 N N . ILE B 1 43 ? -9.633 13.93 17.172 1 92.06 43 ILE B N 1
ATOM 1585 C CA . ILE B 1 43 ? -10.242 13.32 15.992 1 92.06 43 ILE B CA 1
ATOM 1586 C C . ILE B 1 43 ? -11.016 12.07 16.391 1 92.06 43 ILE B C 1
ATOM 1588 O O . ILE B 1 43 ? -10.758 11.484 17.453 1 92.06 43 ILE B O 1
ATOM 1592 N N . ASP B 1 44 ? -12.008 11.719 15.633 1 92.5 44 ASP B N 1
ATOM 1593 C CA . ASP B 1 44 ? -12.805 10.539 15.953 1 92.5 44 ASP B CA 1
ATOM 1594 C C . ASP B 1 44 ? -12.023 9.25 15.672 1 92.5 44 ASP B C 1
ATOM 1596 O O . ASP B 1 44 ? -12.031 8.328 16.484 1 92.5 44 ASP B O 1
ATOM 1600 N N . ASP B 1 45 ? -11.477 9.148 14.484 1 94.06 45 ASP B N 1
ATOM 1601 C CA . ASP B 1 45 ? -10.719 7.973 14.07 1 94.06 45 ASP B CA 1
ATOM 1602 C C . ASP B 1 45 ? -9.844 8.289 12.859 1 94.06 45 ASP B C 1
ATOM 1604 O O . ASP B 1 45 ? -9.836 9.422 12.375 1 94.06 45 ASP B O 1
ATOM 1608 N N . TYR B 1 46 ? -9.062 7.312 12.516 1 95.81 46 TYR B N 1
ATOM 1609 C CA . TYR B 1 46 ? -8.25 7.473 11.312 1 95.81 46 TYR B CA 1
ATOM 1610 C C . TYR B 1 46 ? -8.008 6.125 10.641 1 95.81 46 TYR B C 1
ATOM 1612 O O . TYR B 1 46 ? -8.133 5.074 11.273 1 95.81 46 TYR B O 1
ATOM 1620 N N . ASP B 1 47 ? -7.75 6.227 9.352 1 95.31 47 ASP B N 1
ATOM 1621 C CA . ASP B 1 47 ? -7.367 5.062 8.555 1 95.31 47 ASP B CA 1
ATOM 1622 C C . ASP B 1 47 ? -6.016 5.281 7.879 1 95.31 47 ASP B C 1
ATOM 1624 O O . ASP B 1 47 ? -5.66 6.414 7.543 1 95.31 47 ASP B O 1
ATOM 1628 N N . VAL B 1 48 ? -5.34 4.16 7.738 1 95.75 48 VAL B N 1
ATOM 1629 C CA . VAL B 1 48 ? -4.062 4.203 7.035 1 95.75 48 VAL B CA 1
ATOM 1630 C C . VAL B 1 48 ? -4.172 3.449 5.715 1 95.75 48 VAL B C 1
ATOM 1632 O O . VAL B 1 48 ? -4.742 2.355 5.66 1 95.75 48 VAL B O 1
ATOM 1635 N N . ARG B 1 49 ? -3.707 4.035 4.676 1 94.38 49 ARG B N 1
ATOM 1636 C CA . ARG B 1 49 ? -3.594 3.424 3.354 1 94.38 49 ARG B CA 1
ATOM 1637 C C . ARG B 1 49 ? -2.162 3.506 2.834 1 94.38 49 ARG B C 1
ATOM 1639 O O . ARG B 1 49 ? -1.46 4.488 3.086 1 94.38 49 ARG B O 1
ATOM 1646 N N . VAL B 1 50 ? -1.789 2.514 2.115 1 93.5 50 VAL B N 1
ATOM 1647 C CA . VAL B 1 50 ? -0.435 2.471 1.574 1 93.5 50 VAL B CA 1
ATOM 1648 C C . VAL B 1 50 ? -0.488 2.5 0.048 1 93.5 50 VAL B C 1
ATOM 1650 O O . VAL B 1 50 ? -1.356 1.872 -0.562 1 93.5 50 VAL B O 1
ATOM 1653 N N . TRP B 1 51 ? 0.451 3.256 -0.507 1 92.44 51 TRP B N 1
ATOM 1654 C CA . TRP B 1 51 ? 0.524 3.332 -1.962 1 92.44 51 TRP B CA 1
ATOM 1655 C C . TRP B 1 51 ? 1.974 3.344 -2.436 1 92.44 51 TRP B C 1
ATOM 1657 O O . TRP B 1 51 ? 2.9 3.316 -1.62 1 92.44 51 TRP B O 1
ATOM 1667 N N . GLY B 1 52 ? 2.207 3.211 -3.74 1 90.19 52 GLY B N 1
ATOM 1668 C CA . GLY B 1 52 ? 3.535 3.262 -4.328 1 90.19 52 GLY B CA 1
ATOM 1669 C C . GLY B 1 52 ? 3.994 4.672 -4.645 1 90.19 52 GLY B C 1
ATOM 1670 O O . GLY B 1 52 ? 3.348 5.645 -4.246 1 90.19 52 GLY B O 1
ATOM 1671 N N . ARG B 1 53 ? 5.125 4.746 -5.293 1 88.69 53 ARG B N 1
ATOM 1672 C CA . ARG B 1 53 ? 5.711 6.031 -5.656 1 88.69 53 ARG B CA 1
ATOM 1673 C C . ARG B 1 53 ? 4.906 6.707 -6.762 1 88.69 53 ARG B C 1
ATOM 1675 O O . ARG B 1 53 ? 4.781 7.934 -6.785 1 88.69 53 ARG B O 1
ATOM 1682 N N . GLU B 1 54 ? 4.457 5.844 -7.59 1 90.62 54 GLU B N 1
ATOM 1683 C CA . GLU B 1 54 ? 3.711 6.332 -8.742 1 90.62 54 GLU B CA 1
ATOM 1684 C C . GLU B 1 54 ? 2.609 5.352 -9.141 1 90.62 54 GLU B C 1
ATOM 1686 O O . GLU B 1 54 ? 2.648 4.18 -8.766 1 90.62 54 GLU B O 1
ATOM 1691 N N . LEU B 1 55 ? 1.637 5.863 -9.797 1 91.69 55 LEU B N 1
ATOM 1692 C CA . LEU B 1 55 ? 0.585 5.059 -10.406 1 91.69 55 LEU B CA 1
ATOM 1693 C C . LEU B 1 55 ? 0.406 5.418 -11.875 1 91.69 55 LEU B C 1
ATOM 1695 O O . LEU B 1 55 ? 0.232 6.59 -12.219 1 91.69 55 LEU B O 1
ATOM 1699 N N . ARG B 1 56 ? 0.609 4.434 -12.703 1 90.56 56 ARG B N 1
ATOM 1700 C CA . ARG B 1 56 ? 0.208 4.621 -14.094 1 90.56 56 ARG B CA 1
ATOM 1701 C C . ARG B 1 56 ? -1.309 4.734 -14.211 1 90.56 56 ARG B C 1
ATOM 1703 O O . ARG B 1 56 ? -2.025 3.748 -14.039 1 90.56 56 ARG B O 1
ATOM 1710 N N . SER B 1 57 ? -1.806 5.93 -14.625 1 92.38 57 SER B N 1
ATOM 1711 C CA . SER B 1 57 ? -3.232 6.23 -14.555 1 92.38 57 SER B CA 1
ATOM 1712 C C . SER B 1 57 ? -4.008 5.527 -15.656 1 92.38 57 SER B C 1
ATOM 1714 O O . SER B 1 57 ? -5.23 5.406 -15.586 1 92.38 57 SER B O 1
ATOM 1716 N N . ASN B 1 58 ? -3.361 5.051 -16.625 1 89.5 58 ASN B N 1
ATOM 1717 C CA . ASN B 1 58 ? -4.008 4.336 -17.719 1 89.5 58 ASN B CA 1
ATOM 1718 C C . ASN B 1 58 ? -3.42 2.936 -17.906 1 89.5 58 ASN B C 1
ATOM 1720 O O . ASN B 1 58 ? -3.379 2.412 -19.016 1 89.5 58 ASN B O 1
ATOM 1724 N N . GLY B 1 59 ? -2.881 2.395 -16.859 1 88.94 59 GLY B N 1
ATOM 1725 C CA . GLY B 1 59 ? -2.318 1.055 -16.891 1 88.94 59 GLY B CA 1
ATOM 1726 C C . GLY B 1 59 ? -3.221 0.017 -16.25 1 88.94 59 GLY B C 1
ATOM 1727 O O . GLY B 1 59 ? -4.297 0.348 -15.75 1 88.94 59 GLY B O 1
ATOM 1728 N N . PRO B 1 60 ? -2.828 -1.189 -16.312 1 91.25 60 PRO B N 1
ATOM 1729 C CA . PRO B 1 60 ? -3.656 -2.283 -15.805 1 91.25 60 PRO B CA 1
ATOM 1730 C C . PRO B 1 60 ? -3.984 -2.133 -14.32 1 91.25 60 PRO B C 1
ATOM 1732 O O . PRO B 1 60 ? -5.098 -2.443 -13.898 1 91.25 60 PRO B O 1
ATOM 1735 N N . ILE B 1 61 ? -3.104 -1.664 -13.531 1 91.75 61 ILE B N 1
ATOM 1736 C CA . ILE B 1 61 ? -3.312 -1.54 -12.094 1 91.75 61 ILE B CA 1
ATOM 1737 C C . ILE B 1 61 ? -4.363 -0.468 -11.812 1 91.75 61 ILE B C 1
ATOM 1739 O O . ILE B 1 61 ? -5.156 -0.597 -10.883 1 91.75 61 ILE B O 1
ATOM 1743 N N . ALA B 1 62 ? -4.395 0.551 -12.625 1 93.06 62 ALA B N 1
ATOM 1744 C CA . ALA B 1 62 ? -5.371 1.624 -12.477 1 93.06 62 ALA B CA 1
ATOM 1745 C C . ALA B 1 62 ? -6.797 1.096 -12.633 1 93.06 62 ALA B C 1
ATOM 1747 O O . ALA B 1 62 ? -7.742 1.666 -12.086 1 93.06 62 ALA B O 1
ATOM 1748 N N . ASN B 1 63 ? -6.879 -0.025 -13.289 1 91.94 63 ASN B N 1
ATOM 1749 C CA . ASN B 1 63 ? -8.195 -0.576 -13.586 1 91.94 63 ASN B CA 1
ATOM 1750 C C . ASN B 1 63 ? -8.664 -1.522 -12.484 1 91.94 63 ASN B C 1
ATOM 1752 O O . ASN B 1 63 ? -9.797 -2.014 -12.523 1 91.94 63 ASN B O 1
ATOM 1756 N N . THR B 1 64 ? -7.84 -1.793 -11.57 1 93.5 64 THR B N 1
ATOM 1757 C CA . THR B 1 64 ? -8.227 -2.6 -10.414 1 93.5 64 THR B CA 1
ATOM 1758 C C . THR B 1 64 ? -9 -1.76 -9.406 1 93.5 64 THR B C 1
ATOM 1760 O O . THR B 1 64 ? -9.062 -0.535 -9.523 1 93.5 64 THR B O 1
ATOM 1763 N N . GLU B 1 65 ? -9.562 -2.432 -8.484 1 92.69 65 GLU B N 1
ATOM 1764 C CA . GLU B 1 65 ? -10.234 -1.7 -7.418 1 92.69 65 GLU B CA 1
ATOM 1765 C C . GLU B 1 65 ? -9.273 -0.781 -6.676 1 92.69 65 GLU B C 1
ATOM 1767 O O . GLU B 1 65 ? -9.602 0.369 -6.379 1 92.69 65 GLU B O 1
ATOM 1772 N N . TYR B 1 66 ? -8.18 -1.26 -6.402 1 92.94 66 TYR B N 1
ATOM 1773 C CA . TYR B 1 66 ? -7.156 -0.46 -5.742 1 92.94 66 TYR B CA 1
ATOM 1774 C C . TYR B 1 66 ? -6.832 0.79 -6.555 1 92.94 66 TYR B C 1
ATOM 1776 O O . TYR B 1 66 ? -6.863 1.904 -6.023 1 92.94 66 TYR B O 1
ATOM 1784 N N . GLY B 1 67 ? -6.504 0.559 -7.766 1 94.38 67 GLY B N 1
ATOM 1785 C CA . GLY B 1 67 ? -6.105 1.672 -8.609 1 94.38 67 GLY B CA 1
ATOM 1786 C C . GLY B 1 67 ? -7.211 2.691 -8.82 1 94.38 67 GLY B C 1
ATOM 1787 O O . GLY B 1 67 ? -6.969 3.898 -8.773 1 94.38 67 GLY B O 1
ATOM 1788 N N . SER B 1 68 ? -8.359 2.193 -9.047 1 95.12 68 SER B N 1
ATOM 1789 C CA . SER B 1 68 ? -9.492 3.08 -9.281 1 95.12 68 SER B CA 1
ATOM 1790 C C . SER B 1 68 ? -9.805 3.92 -8.047 1 95.12 68 SER B C 1
ATOM 1792 O O . SER B 1 68 ? -10.094 5.113 -8.164 1 95.12 68 SER B O 1
ATOM 1794 N N . GLU B 1 69 ? -9.75 3.275 -6.906 1 96.31 69 GLU B N 1
ATOM 1795 C CA . GLU B 1 69 ? -9.984 4.008 -5.664 1 96.31 69 GLU B CA 1
ATOM 1796 C C . GLU B 1 69 ? -8.93 5.09 -5.453 1 96.31 69 GLU B C 1
ATOM 1798 O O . GLU B 1 69 ? -9.25 6.199 -5.02 1 96.31 69 GLU B O 1
ATOM 1803 N N . LEU B 1 70 ? -7.738 4.734 -5.738 1 96 70 LEU B N 1
ATOM 1804 C CA . LEU B 1 70 ? -6.648 5.691 -5.582 1 96 70 LEU B CA 1
ATOM 1805 C C . LEU B 1 70 ? -6.852 6.898 -6.488 1 96 70 LEU B C 1
ATOM 1807 O O . LEU B 1 70 ? -6.695 8.039 -6.051 1 96 70 LEU B O 1
ATOM 1811 N N . LEU B 1 71 ? -7.234 6.684 -7.66 1 95.69 71 LEU B N 1
ATOM 1812 C CA . LEU B 1 71 ? -7.465 7.773 -8.602 1 95.69 71 LEU B CA 1
ATOM 1813 C C . LEU B 1 71 ? -8.656 8.625 -8.172 1 95.69 71 LEU B C 1
ATOM 1815 O O . LEU B 1 71 ? -8.664 9.844 -8.391 1 95.69 71 LEU B O 1
ATOM 1819 N N . GLU B 1 72 ? -9.586 7.961 -7.602 1 96.75 72 GLU B N 1
ATOM 1820 C CA . GLU B 1 72 ? -10.734 8.695 -7.082 1 96.75 72 GLU B CA 1
ATOM 1821 C C . GLU B 1 72 ? -10.32 9.625 -5.941 1 96.75 72 GLU B C 1
ATOM 1823 O O . GLU B 1 72 ? -10.789 10.766 -5.863 1 96.75 72 GLU B O 1
ATOM 1828 N N . TYR B 1 73 ? -9.5 9.125 -5.066 1 96.69 73 TYR B N 1
ATOM 1829 C CA . TYR B 1 73 ? -8.969 9.984 -4.008 1 96.69 73 TYR B CA 1
ATOM 1830 C C . TYR B 1 73 ? -8.242 11.18 -4.598 1 96.69 73 TYR B C 1
ATOM 1832 O O . TYR B 1 73 ? -8.469 12.32 -4.18 1 96.69 73 TYR B O 1
ATOM 1840 N N . ILE B 1 74 ? -7.395 10.922 -5.512 1 96.56 74 ILE B N 1
ATOM 1841 C CA . ILE B 1 74 ? -6.586 11.984 -6.105 1 96.56 74 ILE B CA 1
ATOM 1842 C C . ILE B 1 74 ? -7.496 13.016 -6.762 1 96.56 74 ILE B C 1
ATOM 1844 O O . ILE B 1 74 ? -7.277 14.227 -6.621 1 96.56 74 ILE B O 1
ATOM 1848 N N . HIS B 1 75 ? -8.461 12.539 -7.469 1 96.06 75 HIS B N 1
ATOM 1849 C CA . HIS B 1 75 ? -9.438 13.43 -8.094 1 96.06 75 HIS B CA 1
ATOM 1850 C C . HIS B 1 75 ? -10.141 14.289 -7.043 1 96.06 75 HIS B C 1
ATOM 1852 O O . HIS B 1 75 ? -10.281 15.5 -7.219 1 96.06 75 HIS B O 1
ATOM 1858 N N . GLU B 1 76 ? -10.562 13.664 -6.016 1 97.12 76 GLU B N 1
ATOM 1859 C CA . GLU B 1 76 ? -11.227 14.375 -4.922 1 97.12 76 GLU B CA 1
ATOM 1860 C C . GLU B 1 76 ? -10.312 15.445 -4.324 1 97.12 76 GLU B C 1
ATOM 1862 O O . GLU B 1 76 ? -10.742 16.562 -4.066 1 97.12 76 GLU B O 1
ATOM 1867 N N . PHE B 1 77 ? -9.086 15.117 -4.121 1 97.5 77 PHE B N 1
ATOM 1868 C CA . PHE B 1 77 ? -8.117 16.047 -3.545 1 97.5 77 PHE B CA 1
ATOM 1869 C C . PHE B 1 77 ? -7.895 17.234 -4.469 1 97.5 77 PHE B C 1
ATOM 1871 O O . PHE B 1 77 ? -7.832 18.375 -4.008 1 97.5 77 PHE B O 1
ATOM 1878 N N . ARG B 1 78 ? -7.82 16.938 -5.711 1 95.5 78 ARG B N 1
ATOM 1879 C CA . ARG B 1 78 ? -7.574 17.984 -6.684 1 95.5 78 ARG B CA 1
ATOM 1880 C C . ARG B 1 78 ? -8.766 18.938 -6.777 1 95.5 78 ARG B C 1
ATOM 1882 O O . ARG B 1 78 ? -8.594 20.141 -6.918 1 95.5 78 ARG B O 1
ATOM 1889 N N . GLU B 1 79 ? -9.898 18.391 -6.781 1 95.44 79 GLU B N 1
ATOM 1890 C CA . GLU B 1 79 ? -11.102 19.219 -6.793 1 95.44 79 GLU B CA 1
ATOM 1891 C C . GLU B 1 79 ? -11.156 20.125 -5.566 1 95.44 79 GLU B C 1
ATOM 1893 O O . GLU B 1 79 ? -11.461 21.312 -5.68 1 95.44 79 GLU B O 1
ATOM 1898 N N . TRP B 1 80 ? -10.922 19.562 -4.477 1 96.25 80 TRP B N 1
ATOM 1899 C CA . TRP B 1 80 ? -10.875 20.344 -3.246 1 96.25 80 TRP B CA 1
ATOM 1900 C C . TRP B 1 80 ? -9.859 21.484 -3.357 1 96.25 80 TRP B C 1
ATOM 1902 O O . TRP B 1 80 ? -10.141 22.609 -2.951 1 96.25 80 TRP B O 1
ATOM 1912 N N . ALA B 1 81 ? -8.648 21.109 -3.785 1 94.81 81 ALA B N 1
ATOM 1913 C CA . ALA B 1 81 ? -7.582 22.109 -3.916 1 94.81 81 ALA B CA 1
ATOM 1914 C C . ALA B 1 81 ? -8.016 23.266 -4.809 1 94.81 81 ALA B C 1
ATOM 1916 O O . ALA B 1 81 ? -7.766 24.422 -4.492 1 94.81 81 ALA B O 1
ATOM 1917 N N . ALA B 1 82 ? -8.648 22.953 -5.902 1 92.75 82 ALA B N 1
ATOM 1918 C CA . ALA B 1 82 ? -9.125 23.953 -6.84 1 92.75 82 ALA B CA 1
ATOM 1919 C C . ALA B 1 82 ? -10.141 24.875 -6.18 1 92.75 82 ALA B C 1
ATOM 1921 O O . ALA B 1 82 ? -10.125 26.094 -6.395 1 92.75 82 ALA B O 1
ATOM 1922 N N . GLU B 1 83 ? -10.969 24.328 -5.344 1 93.38 83 GLU B N 1
ATOM 1923 C CA . GLU B 1 83 ? -12.047 25.078 -4.699 1 93.38 83 GLU B CA 1
ATOM 1924 C C . GLU B 1 83 ? -11.516 25.938 -3.553 1 93.38 83 GLU B C 1
ATOM 1926 O O . GLU B 1 83 ? -12.172 26.875 -3.119 1 93.38 83 GLU B O 1
ATOM 1931 N N . ASN B 1 84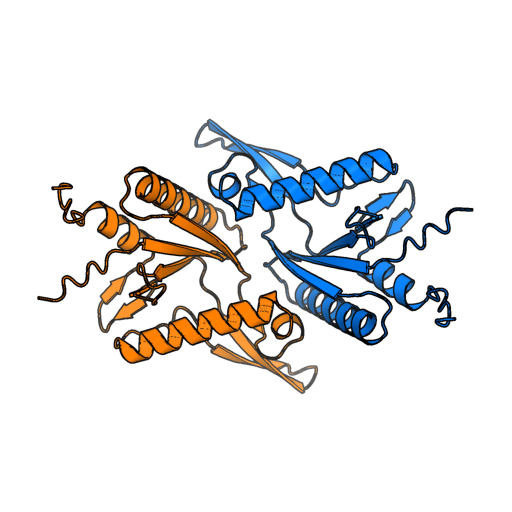 ? -10.344 25.625 -3.066 1 92 84 ASN B N 1
ATOM 1932 C CA . ASN B 1 84 ? -9.844 26.281 -1.867 1 92 84 ASN B CA 1
ATOM 1933 C C . ASN B 1 84 ? -8.57 27.078 -2.154 1 92 84 ASN B C 1
ATOM 1935 O O . ASN B 1 84 ? -7.879 27.516 -1.228 1 92 84 ASN B O 1
ATOM 1939 N N . ASP B 1 85 ? -8.25 27.172 -3.41 1 89.38 85 ASP B N 1
ATOM 1940 C CA . ASP B 1 85 ? -7.137 27.984 -3.893 1 89.38 85 ASP B CA 1
ATOM 1941 C C . ASP B 1 85 ? -5.809 27.484 -3.326 1 89.38 85 ASP B C 1
ATOM 1943 O O . ASP B 1 85 ? -5.008 28.281 -2.822 1 89.38 85 ASP B O 1
ATOM 1947 N N . VAL B 1 86 ? -5.699 26.156 -3.215 1 90.62 86 VAL B N 1
ATOM 1948 C CA . VAL B 1 86 ? -4.438 25.516 -2.852 1 90.62 86 VAL B CA 1
ATOM 1949 C C . VAL B 1 86 ? -3.953 24.641 -4.004 1 90.62 86 VAL B C 1
ATOM 1951 O O . VAL B 1 86 ? -4.742 24.25 -4.867 1 90.62 86 VAL B O 1
ATOM 1954 N N . SER B 1 87 ? -2.648 24.453 -3.994 1 89.69 87 SER B N 1
ATOM 1955 C CA . SER B 1 87 ? -2.068 23.641 -5.047 1 89.69 87 SER B CA 1
ATOM 1956 C C . SER B 1 87 ? -1.53 22.328 -4.488 1 89.69 87 SER B C 1
ATOM 1958 O O . SER B 1 87 ? -0.893 22.312 -3.432 1 89.69 87 SER B O 1
ATOM 1960 N N . LEU B 1 88 ? -1.887 21.297 -5.223 1 91.31 88 LEU B N 1
ATOM 1961 C CA . LEU B 1 88 ? -1.366 19.969 -4.906 1 91.31 88 LEU B CA 1
ATOM 1962 C C . LEU B 1 88 ? -0.442 19.469 -6.012 1 91.31 88 LEU B C 1
ATOM 1964 O O . LEU B 1 88 ? -0.123 18.281 -6.07 1 91.31 88 LEU B O 1
ATOM 1968 N N . GLN B 1 89 ? 0.036 20.312 -6.832 1 83.31 89 GLN B N 1
ATOM 1969 C CA . GLN B 1 89 ? 0.841 19.906 -7.977 1 83.31 89 GLN B CA 1
ATOM 1970 C C . GLN B 1 89 ? 2.15 19.266 -7.527 1 83.31 89 GLN B C 1
ATOM 1972 O O . GLN B 1 89 ? 2.566 18.25 -8.07 1 83.31 89 GLN B O 1
ATOM 1977 N N . ALA B 1 90 ? 2.729 19.859 -6.508 1 83.62 90 ALA B N 1
ATOM 1978 C CA . ALA B 1 90 ? 3.986 19.312 -6.004 1 83.62 90 ALA B CA 1
ATOM 1979 C C . ALA B 1 90 ? 3.762 17.984 -5.293 1 83.62 90 ALA B C 1
ATOM 1981 O O . ALA B 1 90 ? 4.676 17.172 -5.195 1 83.62 90 ALA B O 1
ATOM 1982 N N . THR B 1 91 ? 2.561 17.797 -4.84 1 87.44 91 THR B N 1
ATOM 1983 C CA . THR B 1 91 ? 2.191 16.594 -4.094 1 87.44 91 THR B CA 1
ATOM 1984 C C . THR B 1 91 ? 1.761 15.484 -5.039 1 87.44 91 THR B C 1
ATOM 1986 O O . THR B 1 91 ? 2.156 14.328 -4.871 1 87.44 91 THR B O 1
ATOM 1989 N N . PHE B 1 92 ? 0.991 15.867 -6.035 1 93.56 92 PHE B N 1
ATOM 1990 C CA . PHE B 1 92 ? 0.509 14.93 -7.039 1 93.56 92 PHE B CA 1
ATOM 1991 C C . PHE B 1 92 ? 0.874 15.406 -8.445 1 93.56 92 PHE B C 1
ATOM 1993 O O . PHE B 1 92 ? 0.027 15.938 -9.164 1 93.56 92 PHE B O 1
ATOM 2000 N N . ASP B 1 93 ? 2.078 15.117 -8.82 1 91.06 93 ASP B N 1
ATOM 2001 C CA . ASP B 1 93 ? 2.549 15.523 -10.141 1 91.06 93 ASP B CA 1
ATOM 2002 C C . ASP B 1 93 ? 2.158 14.5 -11.203 1 91.06 93 ASP B C 1
ATOM 2004 O O . ASP B 1 93 ? 2.256 13.289 -10.977 1 91.06 93 ASP B O 1
ATOM 2008 N N . GLU B 1 94 ? 1.602 15.016 -12.211 1 90.31 94 GLU B N 1
ATOM 2009 C CA . GLU B 1 94 ? 1.234 14.164 -13.336 1 90.31 94 GLU B CA 1
ATOM 2010 C C . GLU B 1 94 ? 2.145 14.406 -14.539 1 90.31 94 GLU B C 1
ATOM 2012 O O . GLU B 1 94 ? 2.396 15.555 -14.906 1 90.31 94 GLU B O 1
ATOM 2017 N N . ARG B 1 95 ? 2.676 13.32 -15.07 1 90.31 95 ARG B N 1
ATOM 2018 C CA . ARG B 1 95 ? 3.523 13.445 -16.25 1 90.31 95 ARG B CA 1
ATOM 2019 C C . ARG B 1 95 ? 3.236 12.328 -17.25 1 90.31 95 ARG B C 1
ATOM 2021 O O . ARG B 1 95 ? 2.736 11.266 -16.875 1 90.31 95 ARG B O 1
ATOM 2028 N N . THR B 1 96 ? 3.514 12.625 -18.484 1 86.94 96 THR B N 1
ATOM 2029 C CA . THR B 1 96 ? 3.414 11.648 -19.562 1 86.94 96 THR B CA 1
ATOM 2030 C C . THR B 1 96 ? 4.789 11.094 -19.922 1 86.94 96 THR B C 1
ATOM 2032 O O . THR B 1 96 ? 5.734 11.859 -20.141 1 86.94 96 THR B O 1
ATOM 2035 N N . ILE B 1 97 ? 4.887 9.859 -19.828 1 83.56 97 ILE B N 1
ATOM 2036 C CA . ILE B 1 97 ? 6.148 9.211 -20.172 1 83.56 97 ILE B CA 1
ATOM 2037 C C . ILE B 1 97 ? 6.047 8.57 -21.562 1 83.56 97 ILE B C 1
ATOM 2039 O O . ILE B 1 97 ? 5.086 7.855 -21.844 1 83.56 97 ILE B O 1
ATOM 2043 N N . VAL B 1 98 ? 6.98 8.906 -22.406 1 79.06 98 VAL B N 1
ATOM 2044 C CA . VAL B 1 98 ? 7.055 8.328 -23.734 1 79.06 98 VAL B CA 1
ATOM 2045 C C . VAL B 1 98 ? 8.148 7.262 -23.781 1 79.06 98 VAL B C 1
ATOM 2047 O O . VAL B 1 98 ? 9.312 7.547 -23.484 1 79.06 98 VAL B O 1
ATOM 2050 N N . SER B 1 99 ? 7.645 6 -23.641 1 67.5 99 SER B N 1
ATOM 2051 C CA . SER B 1 99 ? 8.633 4.938 -23.75 1 67.5 99 SER B CA 1
ATOM 2052 C C . SER B 1 99 ? 9.133 4.793 -25.188 1 67.5 99 SER B C 1
ATOM 2054 O O . SER B 1 99 ? 8.328 4.711 -26.125 1 67.5 99 SER B O 1
ATOM 2056 N N . SER B 1 100 ? 10.383 5.07 -25.375 1 62.97 100 SER B N 1
ATOM 2057 C CA . SER B 1 100 ? 11.008 5.012 -26.688 1 62.97 100 SER B CA 1
ATOM 2058 C C . SER B 1 100 ? 10.992 3.594 -27.25 1 62.97 100 SER B C 1
ATOM 2060 O O . SER B 1 100 ? 10.93 3.4 -28.469 1 62.97 100 SER B O 1
ATOM 2062 N N . ILE B 1 101 ? 11.117 2.666 -26.375 1 58.47 101 ILE B N 1
ATOM 2063 C CA . ILE B 1 101 ? 11.297 1.313 -26.891 1 58.47 101 ILE B CA 1
ATOM 2064 C C . ILE B 1 101 ? 9.984 0.8 -27.469 1 58.47 101 ILE B C 1
ATOM 2066 O O . ILE B 1 101 ? 9.953 0.265 -28.578 1 58.47 101 ILE B O 1
ATOM 2070 N N . ALA B 1 102 ? 8.898 0.987 -26.703 1 58 102 ALA B N 1
ATOM 2071 C CA . ALA B 1 102 ? 7.66 0.364 -27.156 1 58 102 ALA B CA 1
ATOM 2072 C C . ALA B 1 102 ? 6.719 1.399 -27.781 1 58 102 ALA B C 1
ATOM 2074 O O . ALA B 1 102 ? 5.621 1.062 -28.219 1 58 102 ALA B O 1
ATOM 2075 N N . ASP B 1 103 ? 7.27 2.607 -27.953 1 64 103 ASP B N 1
ATOM 2076 C CA . ASP B 1 103 ? 6.406 3.662 -28.469 1 64 103 ASP B CA 1
ATOM 2077 C C . ASP B 1 103 ? 5.121 3.771 -27.656 1 64 103 ASP B C 1
ATOM 2079 O O . ASP B 1 103 ? 4.035 3.951 -28.219 1 64 103 ASP B O 1
ATOM 2083 N N . GLU B 1 104 ? 5.219 3.299 -26.469 1 71.94 104 GLU B N 1
ATOM 2084 C CA . GLU B 1 104 ? 4.043 3.393 -25.609 1 71.94 104 GLU B CA 1
ATOM 2085 C C . GLU B 1 104 ? 4.102 4.637 -24.734 1 71.94 104 GLU B C 1
ATOM 2087 O O . GLU B 1 104 ? 5.18 5.039 -24.297 1 71.94 104 GLU B O 1
ATOM 2092 N N . HIS B 1 105 ? 3.016 5.43 -24.875 1 82 105 HIS B N 1
ATOM 2093 C CA . HIS B 1 105 ? 2.824 6.59 -24.016 1 82 105 HIS B CA 1
ATOM 2094 C C . HIS B 1 105 ? 1.923 6.258 -22.844 1 82 105 HIS B C 1
ATOM 2096 O O . HIS B 1 105 ? 0.879 5.625 -23 1 82 105 HIS B O 1
ATOM 2102 N N . TYR B 1 106 ? 2.521 6.469 -21.641 1 84.75 106 TYR B N 1
ATOM 2103 C CA . TYR B 1 106 ? 1.602 6.305 -20.531 1 84.75 106 TYR B CA 1
ATOM 2104 C C . TYR B 1 106 ? 1.708 7.477 -19.562 1 84.75 106 TYR B C 1
ATOM 2106 O O . TYR B 1 106 ? 2.717 8.188 -19.547 1 84.75 106 TYR B O 1
ATOM 2114 N N . ASP B 1 107 ? 0.549 7.73 -18.922 1 91 107 ASP B N 1
ATOM 2115 C CA . ASP B 1 107 ? 0.472 8.797 -17.938 1 91 107 ASP B CA 1
ATOM 2116 C C . ASP B 1 107 ? 0.741 8.25 -16.531 1 91 107 ASP B C 1
ATOM 2118 O O . ASP B 1 107 ? 0.278 7.168 -16.172 1 91 107 ASP B O 1
ATOM 2122 N N . VAL B 1 108 ? 1.521 9.039 -15.805 1 91.44 108 VAL B N 1
ATOM 2123 C CA . VAL B 1 108 ? 1.866 8.633 -14.445 1 91.44 108 VAL B CA 1
ATOM 2124 C C . VAL B 1 108 ? 1.556 9.758 -13.469 1 91.44 108 VAL B C 1
ATOM 2126 O O . VAL B 1 108 ? 1.741 10.938 -13.789 1 91.44 108 VAL B O 1
ATOM 2129 N N . VAL B 1 109 ? 1.012 9.383 -12.367 1 93.31 109 VAL B N 1
ATOM 2130 C CA . VAL B 1 109 ? 0.848 10.328 -11.266 1 93.31 109 VAL B CA 1
ATOM 2131 C C . VAL B 1 109 ? 1.806 9.969 -10.133 1 93.31 109 VAL B C 1
ATOM 2133 O O . VAL B 1 109 ? 1.861 8.812 -9.695 1 93.31 109 VAL B O 1
ATOM 2136 N N . SER B 1 110 ? 2.582 10.922 -9.727 1 93.19 110 SER B N 1
ATOM 2137 C CA . SER B 1 110 ? 3.459 10.711 -8.578 1 93.19 110 SER B CA 1
ATOM 2138 C C . SER B 1 110 ? 2.701 10.867 -7.266 1 93.19 110 SER B C 1
ATOM 2140 O O . SER B 1 110 ? 1.849 11.75 -7.137 1 93.19 110 SER B O 1
ATOM 2142 N N . LEU B 1 111 ? 3.023 10.023 -6.344 1 93.19 111 LEU B N 1
ATOM 2143 C CA . LEU B 1 111 ? 2.348 10.039 -5.051 1 93.19 111 LEU B CA 1
ATOM 2144 C C . LEU B 1 111 ? 3.311 10.43 -3.936 1 93.19 111 LEU B C 1
ATOM 2146 O O . LEU B 1 111 ? 4.477 10.031 -3.945 1 93.19 111 LEU B O 1
ATOM 2150 N N . PRO B 1 112 ? 2.881 11.227 -2.998 1 92.12 112 PRO B N 1
ATOM 2151 C CA . PRO B 1 112 ? 3.764 11.719 -1.938 1 92.12 112 PRO B CA 1
ATOM 2152 C C . PRO B 1 112 ? 4.113 10.641 -0.914 1 92.12 112 PRO B C 1
ATOM 2154 O O . PRO B 1 112 ? 3.404 9.641 -0.798 1 92.12 112 PRO B O 1
ATOM 2157 N N . THR B 1 113 ? 5.219 10.891 -0.173 1 90.25 113 THR B N 1
ATOM 2158 C CA . THR B 1 113 ? 5.664 9.969 0.869 1 90.25 113 THR B CA 1
ATOM 2159 C C . THR B 1 113 ? 4.633 9.883 1.99 1 90.25 113 THR B C 1
ATOM 2161 O O . THR B 1 113 ? 4.395 8.805 2.541 1 90.25 113 THR B O 1
ATOM 2164 N N . LEU B 1 114 ? 4.109 10.992 2.297 1 93.12 114 LEU B N 1
ATOM 2165 C CA . LEU B 1 114 ? 3.102 11.156 3.336 1 93.12 114 LEU B CA 1
ATOM 2166 C C . LEU B 1 114 ? 2.006 12.117 2.883 1 93.12 114 LEU B C 1
ATOM 2168 O O . LEU B 1 114 ? 2.297 13.203 2.377 1 93.12 114 LEU B O 1
ATOM 2172 N N . CYS B 1 115 ? 0.75 11.641 3.021 1 96.06 115 CYS B N 1
ATOM 2173 C CA . CYS B 1 115 ? -0.388 12.477 2.66 1 96.06 115 CYS B CA 1
ATOM 2174 C C . CYS B 1 115 ? -1.533 12.305 3.648 1 96.06 115 CYS B C 1
ATOM 2176 O O . CYS B 1 115 ? -1.815 11.188 4.086 1 96.06 115 CYS B O 1
ATOM 2178 N N . LEU B 1 116 ? -2.133 13.383 4.023 1 96.75 116 LEU B N 1
ATOM 2179 C CA . LEU B 1 116 ? -3.232 13.375 4.984 1 96.75 116 LEU B CA 1
ATOM 2180 C C . LEU B 1 116 ? -4.48 14.016 4.387 1 96.75 116 LEU B C 1
ATOM 2182 O O . LEU B 1 116 ? -4.402 15.102 3.797 1 96.75 116 LEU B O 1
ATOM 2186 N N . ALA B 1 117 ? -5.586 13.328 4.449 1 97.44 117 ALA B N 1
ATOM 2187 C CA . ALA B 1 117 ? -6.898 13.883 4.117 1 97.44 117 ALA B CA 1
ATOM 2188 C C . ALA B 1 117 ? -7.781 13.984 5.355 1 97.44 117 ALA B C 1
ATOM 2190 O O . ALA B 1 117 ? -7.902 13.023 6.121 1 97.44 117 ALA B O 1
ATOM 2191 N N . VAL B 1 118 ? -8.359 15.125 5.535 1 96 118 VAL B N 1
ATOM 2192 C CA . VAL B 1 118 ? -9.164 15.391 6.719 1 96 118 VAL B CA 1
ATOM 2193 C C . VAL B 1 118 ? -10.625 15.578 6.32 1 96 118 VAL B C 1
ATOM 2195 O O . VAL B 1 118 ? -10.938 16.359 5.43 1 96 118 VAL B O 1
ATOM 2198 N N . TYR B 1 119 ? -11.438 14.859 7 1 96.12 119 TYR B N 1
ATOM 2199 C CA . TYR B 1 119 ? -12.859 14.898 6.699 1 96.12 119 TYR B CA 1
ATOM 2200 C C . TYR B 1 119 ? -13.664 15.367 7.906 1 96.12 119 TYR B C 1
ATOM 2202 O O . TYR B 1 119 ? -13.289 15.094 9.047 1 96.12 119 TYR B O 1
ATOM 2210 N N . ASP B 1 120 ? -14.773 15.977 7.645 1 92.81 120 ASP B N 1
ATOM 2211 C CA . ASP B 1 120 ? -15.656 16.391 8.734 1 92.81 120 ASP B CA 1
ATOM 2212 C C . ASP B 1 120 ? -16.672 15.297 9.055 1 92.81 120 ASP B C 1
ATOM 2214 O O . ASP B 1 120 ? -16.562 14.164 8.57 1 92.81 120 ASP B O 1
ATOM 2218 N N . ASP B 1 121 ? -17.609 15.609 9.828 1 88.06 121 ASP B N 1
ATOM 2219 C CA . ASP B 1 121 ? -18.578 14.641 10.312 1 88.06 121 ASP B CA 1
ATOM 2220 C C . ASP B 1 121 ? -19.5 14.172 9.18 1 88.06 121 ASP B C 1
ATOM 2222 O O . ASP B 1 121 ? -20.062 13.086 9.25 1 88.06 121 ASP B O 1
ATOM 2226 N N . ASP B 1 122 ? -19.594 15.016 8.125 1 89.62 122 ASP B N 1
ATOM 2227 C CA . ASP B 1 122 ? -20.438 14.672 6.988 1 89.62 122 ASP B CA 1
ATOM 2228 C C . ASP B 1 122 ? -19.625 14.016 5.879 1 89.62 122 ASP B C 1
ATOM 2230 O O . ASP B 1 122 ? -20.109 13.867 4.754 1 89.62 122 ASP B O 1
ATOM 2234 N N . GLU B 1 123 ? -18.391 13.727 6.156 1 90.31 123 GLU B N 1
ATOM 2235 C CA . GLU B 1 123 ? -17.484 13.039 5.246 1 90.31 123 GLU B CA 1
ATOM 2236 C C . GLU B 1 123 ? -17.094 13.93 4.066 1 90.31 123 GLU B C 1
ATOM 2238 O O . GLU B 1 123 ? -16.859 13.438 2.961 1 90.31 123 GLU B O 1
ATOM 2243 N N . GLU B 1 124 ? -17.219 15.18 4.367 1 92.81 124 GLU B N 1
ATOM 2244 C CA . GLU B 1 124 ? -16.75 16.141 3.375 1 92.81 124 GLU B CA 1
ATOM 2245 C C . GLU B 1 124 ? -15.273 16.469 3.6 1 92.81 124 GLU B C 1
ATOM 2247 O O . GLU B 1 124 ? -14.844 16.672 4.738 1 92.81 124 GLU B O 1
ATOM 2252 N N . LEU B 1 125 ? -14.547 16.516 2.537 1 95.81 125 LEU B N 1
ATOM 2253 C CA . LEU B 1 125 ? -13.117 16.797 2.615 1 95.81 125 LEU B CA 1
ATOM 2254 C C . LEU B 1 125 ? -12.859 18.234 3.068 1 95.81 125 LEU B C 1
ATOM 2256 O O . LEU B 1 125 ? -13.375 19.172 2.465 1 95.81 125 LEU B O 1
ATOM 2260 N N . MET B 1 126 ? -12.062 18.359 4.121 1 93.75 126 MET B N 1
ATOM 2261 C CA . MET B 1 126 ? -11.781 19.656 4.719 1 93.75 126 MET B CA 1
ATOM 2262 C C . MET B 1 126 ? -10.359 20.109 4.406 1 93.75 126 MET B C 1
ATOM 2264 O O . MET B 1 126 ? -10.055 21.297 4.492 1 93.75 126 MET B O 1
ATOM 2268 N N . GLY B 1 127 ? -9.539 19.156 4.148 1 94.44 127 GLY B N 1
ATOM 2269 C CA . GLY B 1 127 ? -8.148 19.516 3.906 1 94.44 127 GLY B CA 1
ATOM 2270 C C . GLY B 1 127 ? -7.316 18.344 3.396 1 94.44 127 GLY B C 1
ATOM 2271 O O . GLY B 1 127 ? -7.629 17.188 3.67 1 94.44 127 GLY B O 1
ATOM 2272 N N . VAL B 1 128 ? -6.316 18.688 2.639 1 95.94 128 VAL B N 1
ATOM 2273 C CA . VAL B 1 128 ? -5.316 17.734 2.152 1 95.94 128 VAL B CA 1
ATOM 2274 C C . VAL B 1 128 ? -3.916 18.297 2.389 1 95.94 128 VAL B C 1
ATOM 2276 O O . VAL B 1 128 ? -3.646 19.453 2.09 1 95.94 128 VAL B O 1
ATOM 2279 N N . TYR B 1 129 ? -3.115 17.5 2.924 1 94.06 129 TYR B N 1
ATOM 2280 C CA . TYR B 1 129 ? -1.757 17.938 3.24 1 94.06 129 TYR B CA 1
ATOM 2281 C C . TYR B 1 129 ? -0.737 16.922 2.736 1 94.06 129 TYR B C 1
ATOM 2283 O O . TYR B 1 129 ? -0.955 15.711 2.834 1 94.06 129 TYR B O 1
ATOM 2291 N N . PRO B 1 130 ? 0.376 17.25 2.289 1 93.94 130 PRO B N 1
ATOM 2292 C CA . PRO B 1 130 ? 0.873 18.625 2.236 1 93.94 130 PRO B CA 1
ATOM 2293 C C . PRO B 1 130 ? 0.197 19.469 1.146 1 93.94 130 PRO B C 1
ATOM 2295 O O . PRO B 1 130 ? -0.246 18.906 0.134 1 93.94 130 PRO B O 1
ATOM 2298 N N . CYS B 1 131 ? 0.105 20.703 1.387 1 90.81 131 CYS B N 1
ATOM 2299 C CA . CYS B 1 131 ? -0.433 21.609 0.386 1 90.81 131 CYS B CA 1
ATOM 2300 C C . CYS B 1 131 ? 0.262 22.969 0.457 1 90.81 131 CYS B C 1
ATOM 2302 O O . CYS B 1 131 ? 1.001 23.25 1.403 1 90.81 131 CYS B O 1
ATOM 2304 N N . HIS B 1 132 ? 0.135 23.609 -0.661 1 88.19 132 HIS B N 1
ATOM 2305 C CA . HIS B 1 132 ? 0.714 24.938 -0.749 1 88.19 132 HIS B CA 1
ATOM 2306 C C . HIS B 1 132 ? -0.352 25.984 -1.072 1 88.19 132 HIS B C 1
ATOM 2308 O O . HIS B 1 132 ? -1.187 25.766 -1.954 1 88.19 132 HIS B O 1
ATOM 2314 N N . ASN B 1 133 ? -0.43 26.938 -0.219 1 82.56 133 ASN B N 1
ATOM 2315 C CA . ASN B 1 133 ? -1.269 28.094 -0.479 1 82.56 133 ASN B CA 1
ATOM 2316 C C . ASN B 1 133 ? -0.431 29.359 -0.682 1 82.56 133 ASN B C 1
ATOM 2318 O O . ASN B 1 133 ? -0.066 30.031 0.286 1 82.56 133 ASN B O 1
ATOM 2322 N N . GLY B 1 134 ? -0.338 29.688 -1.937 1 78.19 134 GLY B N 1
ATOM 2323 C CA . GLY B 1 134 ? 0.509 30.844 -2.199 1 78.19 134 GLY B CA 1
ATOM 2324 C C . GLY B 1 134 ? 1.911 30.703 -1.642 1 78.19 134 GLY B C 1
ATOM 2325 O O . GLY B 1 134 ? 2.652 29.797 -2.047 1 78.19 134 GLY B O 1
ATOM 2326 N N . ASP B 1 135 ? 2.145 31.453 -0.555 1 77.69 135 ASP B N 1
ATOM 2327 C CA . ASP B 1 135 ? 3.508 31.484 -0.035 1 77.69 135 ASP B CA 1
ATOM 2328 C C . ASP B 1 135 ? 3.656 30.578 1.185 1 77.69 135 ASP B C 1
ATOM 2330 O O . ASP B 1 135 ? 4.742 30.469 1.758 1 77.69 135 ASP B O 1
ATOM 2334 N N . ARG B 1 136 ? 2.615 29.922 1.524 1 82.06 136 ARG B N 1
ATOM 2335 C CA . ARG B 1 136 ? 2.701 29.094 2.721 1 82.06 136 ARG B CA 1
ATOM 2336 C C . ARG B 1 136 ? 2.479 27.625 2.381 1 82.06 136 ARG B C 1
ATOM 2338 O O . ARG B 1 136 ? 1.669 27.297 1.511 1 82.06 136 ARG B O 1
ATOM 2345 N N . SER B 1 137 ? 3.379 26.812 2.926 1 88.56 137 SER B N 1
ATOM 2346 C CA . SER B 1 137 ? 3.229 25.375 2.816 1 88.56 137 SER B CA 1
ATOM 2347 C C . SER B 1 137 ? 2.939 24.734 4.176 1 88.56 137 SER B C 1
ATOM 2349 O O . SER B 1 137 ? 3.373 25.25 5.207 1 88.56 137 SER B O 1
ATOM 2351 N N . CYS B 1 138 ? 2.1 23.797 4.18 1 89.44 138 CYS B N 1
ATOM 2352 C CA . CYS B 1 138 ? 1.81 23.047 5.395 1 89.44 138 CYS B CA 1
ATOM 2353 C C . CYS B 1 138 ? 2.035 21.562 5.188 1 89.44 138 CYS B C 1
ATOM 2355 O O . CYS B 1 138 ? 1.419 20.953 4.309 1 89.44 138 CYS B O 1
ATOM 2357 N N . SER B 1 139 ? 2.92 20.969 5.977 1 90.5 139 SER B N 1
ATOM 2358 C CA . SER B 1 139 ? 3.195 19.547 5.902 1 90.5 139 SER B CA 1
ATOM 2359 C C . SER B 1 139 ? 2.227 18.75 6.773 1 90.5 139 SER B C 1
ATOM 2361 O O . SER B 1 139 ? 1.476 19.328 7.562 1 90.5 139 SER B O 1
ATOM 2363 N N . VAL B 1 140 ? 2.221 17.516 6.645 1 92.56 140 VAL B N 1
ATOM 2364 C CA . VAL B 1 140 ? 1.363 16.609 7.418 1 92.56 140 VAL B CA 1
ATOM 2365 C C . VAL B 1 140 ? 1.657 16.766 8.906 1 92.56 140 VAL B C 1
ATOM 2367 O O . VAL B 1 140 ? 0.741 16.969 9.711 1 92.56 140 VAL B O 1
ATOM 2370 N N . VAL B 1 141 ? 2.924 16.781 9.211 1 88.25 141 VAL B N 1
ATOM 2371 C CA . VAL B 1 141 ? 3.324 16.828 10.617 1 88.25 141 VAL B CA 1
ATOM 2372 C C . VAL B 1 141 ? 2.943 18.188 11.219 1 88.25 141 VAL B C 1
ATOM 2374 O O . VAL B 1 141 ? 2.443 18.25 12.344 1 88.25 141 VAL B O 1
ATOM 2377 N N . GLU B 1 142 ? 3.168 19.234 10.453 1 86.81 142 GLU B N 1
ATOM 2378 C CA . GLU B 1 142 ? 2.777 20.562 10.914 1 86.81 142 GLU B CA 1
ATOM 2379 C C . GLU B 1 142 ? 1.275 20.641 11.18 1 86.81 142 GLU B C 1
ATOM 2381 O O . GLU B 1 142 ? 0.843 21.188 12.195 1 86.81 142 GLU B O 1
ATOM 2386 N N . TYR B 1 143 ? 0.494 20.094 10.305 1 91.5 143 TYR B N 1
ATOM 2387 C CA . TYR B 1 143 ? -0.951 20.125 10.5 1 91.5 143 TYR B CA 1
ATOM 2388 C C . TYR B 1 143 ? -1.346 19.328 11.75 1 91.5 143 TYR B C 1
ATOM 2390 O O . TYR B 1 143 ? -2.174 19.781 12.539 1 91.5 143 TYR B O 1
ATOM 2398 N N . LEU B 1 144 ? -0.765 18.203 11.938 1 91.5 144 LEU B N 1
ATOM 2399 C CA . LEU B 1 144 ? -1.097 17.359 13.086 1 91.5 144 LEU B CA 1
ATOM 2400 C C . LEU B 1 144 ? -0.765 18.078 14.391 1 91.5 144 LEU B C 1
ATOM 2402 O O . LEU B 1 144 ? -1.497 17.969 15.375 1 91.5 144 LEU B O 1
ATOM 2406 N N . GLU B 1 145 ? 0.321 18.812 14.344 1 86.31 145 GLU B N 1
ATOM 2407 C CA . GLU B 1 145 ? 0.701 19.578 15.531 1 86.31 145 GLU B CA 1
ATOM 2408 C C . GLU B 1 145 ? -0.308 20.688 15.812 1 86.31 145 GLU B C 1
ATOM 2410 O O . GLU B 1 145 ? -0.565 21.031 16.969 1 86.31 145 GLU B O 1
ATOM 2415 N N . THR B 1 146 ? -0.896 21.219 14.766 1 85.75 146 THR B N 1
ATOM 2416 C CA . THR B 1 146 ? -1.881 22.297 14.93 1 85.75 146 THR B CA 1
ATOM 2417 C C . THR B 1 146 ? -3.162 21.75 15.555 1 85.75 146 THR B C 1
ATOM 2419 O O . THR B 1 146 ? -3.842 22.453 16.297 1 85.75 146 THR B O 1
ATOM 2422 N N . LEU B 1 147 ? -3.521 20.516 15.227 1 84.94 147 LEU B N 1
ATOM 2423 C CA . LEU B 1 147 ? -4.73 19.922 15.789 1 84.94 147 LEU B CA 1
ATOM 2424 C C . LEU B 1 147 ? -4.613 19.781 17.297 1 84.94 147 LEU B C 1
ATOM 2426 O O . LEU B 1 147 ? -5.605 19.938 18.016 1 84.94 147 LEU B O 1
ATOM 2430 N N . GLU B 1 148 ? -3.471 19.547 17.688 1 76.69 148 GLU B N 1
ATOM 2431 C CA . GLU B 1 148 ? -3.217 19.406 19.125 1 76.69 148 GLU B CA 1
ATOM 2432 C C . GLU B 1 148 ? -3.4 20.734 19.859 1 76.69 148 GLU B C 1
ATOM 2434 O O . GLU B 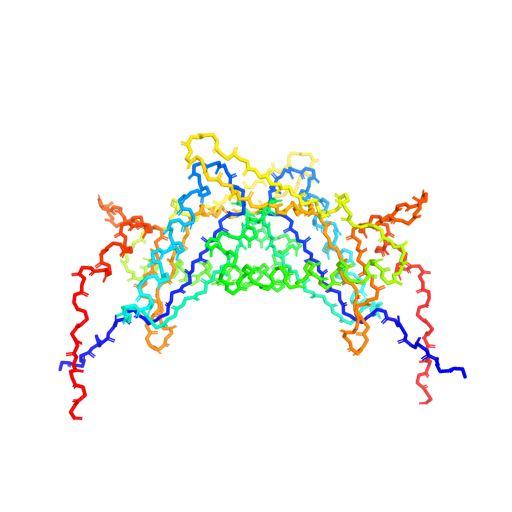1 148 ? -3.771 20.75 21.031 1 76.69 148 GLU B O 1
ATOM 2439 N N . ASN B 1 149 ? -3.172 21.75 19.172 1 72.38 149 ASN B N 1
ATOM 2440 C CA . ASN B 1 149 ? -3.166 23.062 19.797 1 72.38 149 ASN B CA 1
ATOM 2441 C C . ASN B 1 149 ? -4.492 23.797 19.594 1 72.38 149 ASN B C 1
ATOM 2443 O O . ASN B 1 149 ? -4.676 24.906 20.094 1 72.38 149 ASN B O 1
ATOM 2447 N N . SER B 1 150 ? -5.395 23.25 18.75 1 64.44 150 SER B N 1
ATOM 2448 C CA . SER B 1 150 ? -6.68 23.906 18.516 1 64.44 150 SER B CA 1
ATOM 2449 C C . SER B 1 150 ? -7.723 23.438 19.531 1 64.44 150 SER B C 1
ATOM 2451 O O . SER B 1 150 ? -7.949 22.234 19.688 1 64.44 150 SER B O 1
ATOM 2453 N N . PRO B 1 151 ? -8.016 24.203 20.547 1 51.94 151 PRO B N 1
ATOM 2454 C CA . PRO B 1 151 ? -9.008 23.859 21.562 1 51.94 151 PRO B CA 1
ATOM 2455 C C . PRO B 1 151 ? -10.328 23.391 20.969 1 51.94 151 PRO B C 1
ATOM 2457 O O . PRO B 1 151 ? -10.828 23.984 20.016 1 51.94 151 PRO B O 1
ATOM 2460 N N . ARG B 1 152 ? -10.586 22.125 20.703 1 51.5 152 ARG B N 1
AT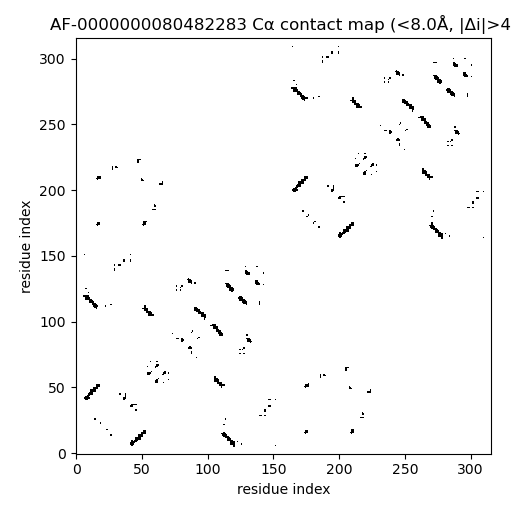OM 2461 C CA . ARG B 1 152 ? -11.969 21.75 20.422 1 51.5 152 ARG B CA 1
ATOM 2462 C C . ARG B 1 152 ? -12.93 22.5 21.328 1 51.5 152 ARG B C 1
ATOM 2464 O O . ARG B 1 152 ? -12.633 22.734 22.5 1 51.5 152 ARG B O 1
ATOM 2471 N N . ALA B 1 153 ? -13.617 23.359 20.844 1 42.06 153 ALA B N 1
ATOM 2472 C CA . ALA B 1 153 ? -14.672 23.906 21.688 1 42.06 153 ALA B CA 1
ATOM 2473 C C . ALA B 1 153 ? -15.398 22.797 22.438 1 42.06 153 ALA B C 1
ATOM 2475 O O . ALA B 1 153 ? -16 21.906 21.828 1 42.06 153 ALA B O 1
ATOM 2476 N N . TYR B 1 154 ? -14.797 22.297 23.516 1 38.81 154 TYR B N 1
ATOM 2477 C CA . TYR B 1 154 ? -15.508 21.422 24.453 1 38.81 154 TYR B CA 1
ATOM 2478 C C . TYR B 1 154 ? -16.922 21.906 24.688 1 38.81 154 TYR B C 1
ATOM 2480 O O . TYR B 1 154 ? -17.125 23 25.219 1 38.81 154 TYR B O 1
ATOM 2488 N N . THR B 1 155 ? -17.844 21.781 23.812 1 36.06 155 THR B N 1
ATOM 2489 C CA . THR B 1 155 ? -19.188 22.062 24.312 1 36.06 155 THR B CA 1
ATOM 2490 C C . THR B 1 155 ? -19.547 21.094 25.438 1 36.06 155 THR B C 1
ATOM 2492 O O . THR B 1 155 ? -19.547 19.875 25.234 1 36.06 155 THR B O 1
ATOM 2495 N N . PRO B 1 156 ? -19.422 21.5 26.688 1 37.19 156 PRO B N 1
ATOM 2496 C CA . PRO B 1 156 ? -19.969 20.75 27.828 1 37.19 156 PRO B CA 1
ATOM 2497 C C . PRO B 1 156 ? -21.344 20.172 27.547 1 37.19 156 PRO B C 1
ATOM 2499 O O . PRO B 1 156 ? -22.156 20.797 26.844 1 37.19 156 PRO B O 1
ATOM 2502 N N . GLY B 1 157 ? -21.531 18.891 27.359 1 31.47 157 GLY B N 1
ATOM 2503 C CA . GLY B 1 157 ? -22.906 18.406 27.438 1 31.47 157 GLY B CA 1
ATOM 2504 C C . GLY B 1 157 ? -23.766 19.188 28.391 1 31.47 157 GLY B C 1
ATOM 2505 O O . GLY B 1 157 ? -23.328 19.547 29.484 1 31.47 157 GLY B O 1
ATOM 2506 N N . ALA B 1 158 ? -24.906 19.922 27.953 1 28.2 158 ALA B N 1
ATOM 2507 C CA . ALA B 1 158 ? -25.984 20.297 28.875 1 28.2 158 ALA B CA 1
ATOM 2508 C C . ALA B 1 158 ? -26.391 19.094 29.734 1 28.2 158 ALA B C 1
ATOM 2510 O O . ALA B 1 158 ? -26.406 17.969 29.266 1 28.2 158 ALA B O 1
#

Sequence (316 aa):
MTTRTDEPNHVKLFLRADAEVGVERMKEAAVEKLTELADAGYIDDYDVRVWGRELRSNGPIANTEYGSELLEYIHEFREWAAENDVSLQATFDERTIVSSIADEHYDVVSLPTLCLAVYDDDEELMGVYPCHNGDRSCSVVEYLETLENSPRAYTPGAMTTRTDEPNHVKLFLRADAEVGVERMKEAAVEKLTELADAGYIDDYDVRVWGRELRSNGPIANTEYGSELLEYIHEFREWAAENDVSLQATFDERTIVSSIADEHYDVVSLPTLCLAVYDDDEELMGVYPCHNGDRSCSVVEYLETLENSPRAYTPGA